Protein AF-A0A1H2WVA0-F1 (afdb_monomer_lite)

Structure (mmCIF, N/CA/C/O backbone):
data_AF-A0A1H2WVA0-F1
#
_entry.id   AF-A0A1H2WVA0-F1
#
loop_
_atom_site.group_PDB
_atom_site.id
_atom_site.type_symbol
_atom_site.label_atom_id
_atom_site.label_alt_id
_atom_site.label_comp_id
_atom_site.label_asym_id
_atom_site.label_entity_id
_atom_site.label_seq_id
_atom_site.pdbx_PDB_ins_code
_atom_site.Cartn_x
_atom_site.Cartn_y
_atom_site.Cartn_z
_atom_site.occupancy
_atom_site.B_iso_or_equiv
_atom_site.auth_seq_id
_atom_site.auth_comp_id
_atom_site.auth_asym_id
_atom_site.auth_atom_id
_atom_site.pdbx_PDB_model_num
ATOM 1 N N . MET A 1 1 ? 38.614 -49.275 -17.429 1.00 46.66 1 MET A N 1
ATOM 2 C CA . MET A 1 1 ? 38.677 -48.216 -16.397 1.00 46.66 1 MET A CA 1
ATOM 3 C C . MET A 1 1 ? 38.712 -46.895 -17.142 1.00 46.66 1 MET A C 1
ATOM 5 O O . MET A 1 1 ? 39.775 -46.432 -17.534 1.00 46.66 1 MET A O 1
ATOM 9 N N . ASP A 1 2 ? 37.522 -46.380 -17.448 1.00 42.66 2 ASP A N 1
ATOM 10 C CA . ASP A 1 2 ? 37.297 -45.302 -18.411 1.00 42.66 2 ASP A CA 1
ATOM 11 C C . ASP A 1 2 ? 37.510 -43.926 -17.782 1.00 42.66 2 ASP A C 1
ATOM 13 O O . ASP A 1 2 ? 36.584 -43.261 -17.323 1.00 42.66 2 ASP A O 1
ATOM 17 N N . SER A 1 3 ? 38.766 -43.483 -17.793 1.00 50.94 3 SER A N 1
ATOM 18 C CA . SER A 1 3 ? 39.155 -42.143 -17.340 1.00 50.94 3 SER A CA 1
ATOM 19 C C . SER A 1 3 ? 38.626 -41.014 -18.244 1.00 50.94 3 SER A C 1
ATOM 21 O O . SER A 1 3 ? 38.672 -39.850 -17.856 1.00 50.94 3 SER A O 1
ATOM 23 N N . ALA A 1 4 ? 38.100 -41.337 -19.431 1.00 48.56 4 ALA A N 1
ATOM 24 C CA . ALA A 1 4 ? 37.572 -40.367 -20.394 1.00 48.56 4 ALA A CA 1
ATOM 25 C C . ALA A 1 4 ? 36.130 -39.905 -20.097 1.00 48.56 4 ALA A C 1
ATOM 27 O O . ALA A 1 4 ? 35.731 -38.826 -20.531 1.00 48.56 4 ALA A O 1
ATOM 28 N N . VAL A 1 5 ? 35.348 -40.676 -19.329 1.00 50.00 5 VAL A N 1
ATOM 29 C CA . VAL A 1 5 ? 33.972 -40.282 -18.963 1.00 50.00 5 VAL A CA 1
ATOM 30 C C . VAL A 1 5 ? 33.982 -39.239 -17.838 1.00 50.00 5 VAL A C 1
ATOM 32 O O . VAL A 1 5 ? 33.117 -38.369 -17.794 1.00 50.00 5 VAL A O 1
ATOM 35 N N . SER A 1 6 ? 35.007 -39.252 -16.979 1.00 47.34 6 SER A N 1
ATOM 36 C CA . SER 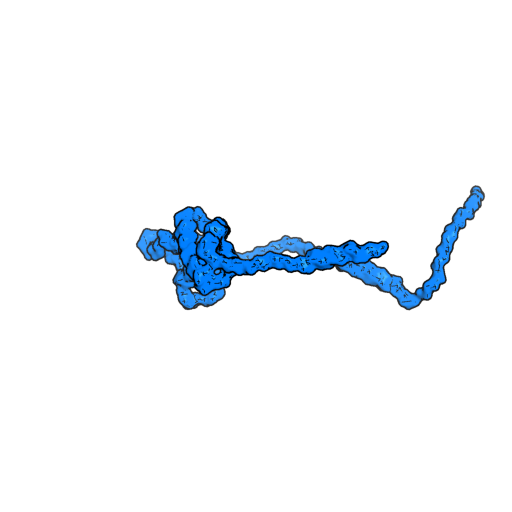A 1 6 ? 35.105 -38.337 -15.835 1.00 47.34 6 SER A CA 1
ATOM 37 C C . SER A 1 6 ? 35.509 -36.907 -16.219 1.00 47.34 6 SER A C 1
ATOM 39 O O . SER A 1 6 ? 35.107 -35.968 -15.539 1.00 47.34 6 SER A O 1
ATOM 41 N N . ALA A 1 7 ? 36.250 -36.719 -17.318 1.00 47.59 7 ALA A N 1
ATOM 42 C CA . ALA A 1 7 ? 36.637 -35.387 -17.795 1.00 47.59 7 ALA A CA 1
ATOM 43 C C . ALA A 1 7 ? 35.450 -34.626 -18.419 1.00 47.59 7 ALA A C 1
ATOM 45 O O . ALA A 1 7 ? 35.278 -33.437 -18.176 1.00 47.59 7 ALA A O 1
ATOM 46 N N . ARG A 1 8 ? 34.554 -35.330 -19.128 1.00 48.88 8 ARG A N 1
ATOM 47 C CA . ARG A 1 8 ? 33.358 -34.724 -19.741 1.00 48.88 8 ARG A CA 1
ATOM 48 C C . ARG A 1 8 ? 32.320 -34.223 -18.734 1.00 48.88 8 ARG A C 1
ATOM 50 O O . ARG A 1 8 ? 31.581 -33.297 -19.047 1.00 48.88 8 ARG A O 1
ATOM 57 N N . PHE A 1 9 ? 32.255 -34.815 -17.541 1.00 47.56 9 PHE A N 1
ATOM 58 C CA . PHE A 1 9 ? 31.377 -34.326 -16.472 1.00 47.56 9 PHE A CA 1
ATOM 59 C C . PHE A 1 9 ? 31.972 -33.134 -15.712 1.00 47.56 9 PHE A C 1
ATOM 61 O O . PHE A 1 9 ? 31.213 -32.298 -15.230 1.00 47.56 9 PHE A O 1
ATOM 68 N N . ALA A 1 10 ? 33.302 -33.017 -15.641 1.00 48.03 10 ALA A N 1
ATOM 69 C CA . ALA A 1 10 ? 33.958 -31.849 -15.055 1.00 48.03 10 ALA A CA 1
ATOM 70 C C . ALA A 1 10 ? 33.788 -30.598 -15.940 1.00 48.03 10 ALA A C 1
ATOM 72 O O . ALA A 1 10 ? 33.487 -29.526 -15.420 1.00 48.03 10 ALA A O 1
ATOM 73 N N . ASP A 1 11 ? 33.847 -30.752 -17.268 1.00 46.22 11 ASP A N 1
ATOM 74 C CA . ASP A 1 11 ? 33.607 -29.643 -18.208 1.00 46.22 11 ASP A CA 1
ATOM 75 C C . ASP A 1 11 ? 32.146 -29.154 -18.217 1.00 46.22 11 ASP A C 1
ATOM 77 O O . ASP A 1 11 ? 31.886 -27.984 -18.490 1.00 46.22 11 ASP A O 1
ATOM 81 N N . LEU A 1 12 ? 31.176 -30.001 -17.850 1.00 50.97 12 LEU A N 1
ATOM 82 C CA . LEU A 1 12 ? 29.769 -29.593 -17.707 1.00 50.97 12 LEU A CA 1
ATOM 83 C C . LEU A 1 12 ? 29.485 -28.815 -16.411 1.00 50.97 12 LEU A C 1
ATOM 85 O O . LEU A 1 12 ? 28.503 -28.080 -16.353 1.00 50.97 12 LEU A O 1
ATOM 89 N N . LEU A 1 13 ? 30.336 -28.941 -15.388 1.00 52.06 13 LEU A N 1
ATOM 90 C CA . LEU A 1 13 ? 30.232 -28.174 -14.136 1.00 52.06 13 LEU A CA 1
ATOM 91 C C . LEU A 1 13 ? 30.983 -26.833 -14.192 1.00 52.06 13 LEU A C 1
ATOM 93 O O . LEU A 1 13 ? 30.813 -25.996 -13.306 1.00 52.06 13 LEU A O 1
ATOM 97 N N . HIS A 1 14 ? 31.782 -26.619 -15.240 1.00 45.72 14 HIS A N 1
ATOM 98 C CA . HIS A 1 14 ? 32.468 -25.361 -15.539 1.00 45.72 14 HIS A CA 1
ATOM 99 C C . HIS A 1 14 ? 31.971 -24.694 -16.819 1.00 45.72 14 HIS A C 1
ATOM 101 O O . HIS A 1 14 ? 32.609 -23.759 -17.301 1.00 45.72 14 HIS A O 1
ATOM 107 N N . ALA A 1 15 ? 30.811 -25.109 -17.339 1.00 43.38 15 ALA A N 1
ATOM 108 C CA . ALA A 1 15 ? 30.066 -24.254 -18.244 1.00 43.38 15 ALA A CA 1
ATOM 109 C C . ALA A 1 15 ? 29.835 -22.926 -17.505 1.00 43.38 15 ALA A C 1
ATOM 111 O O . ALA A 1 15 ? 29.166 -22.932 -16.464 1.00 43.38 15 ALA A O 1
ATOM 112 N N . PRO A 1 16 ? 30.392 -21.796 -17.981 1.00 45.78 16 PRO A N 1
ATOM 113 C CA . PRO A 1 16 ? 29.986 -20.505 -17.475 1.00 45.78 16 PRO A CA 1
ATOM 114 C C . PRO A 1 16 ? 28.491 -20.461 -17.744 1.00 45.78 16 PRO A C 1
ATOM 116 O O . PRO A 1 16 ? 28.071 -20.470 -18.907 1.00 45.78 16 PRO A O 1
ATOM 119 N N . LEU A 1 17 ? 27.683 -20.483 -16.679 1.00 49.88 17 LEU A N 1
ATOM 120 C CA . LEU A 1 17 ? 26.324 -19.984 -16.768 1.00 49.88 17 LEU A CA 1
ATOM 121 C C . LEU A 1 17 ? 26.491 -18.655 -17.492 1.00 49.88 17 LEU A C 1
ATOM 123 O O . LEU A 1 17 ? 27.194 -17.778 -16.988 1.00 49.88 17 LEU A O 1
ATOM 127 N N . HIS A 1 18 ? 25.967 -18.556 -18.714 1.00 47.25 18 HIS A N 1
ATOM 128 C CA . HIS A 1 18 ? 25.782 -17.273 -19.364 1.00 47.25 18 HIS A CA 1
ATOM 129 C C . HIS A 1 18 ? 24.803 -16.524 -18.461 1.00 47.25 18 HIS A C 1
ATOM 131 O O . HIS A 1 18 ? 23.593 -16.546 -18.671 1.00 47.25 18 HIS A O 1
ATOM 137 N N . GLY A 1 19 ? 25.333 -15.943 -17.385 1.00 43.66 19 GLY A N 1
ATOM 138 C CA . GLY A 1 19 ? 24.744 -14.816 -16.716 1.00 43.66 19 GLY A CA 1
ATOM 139 C C . GLY A 1 19 ? 24.748 -13.746 -17.779 1.00 43.66 19 GLY A C 1
ATOM 140 O O . GLY A 1 19 ? 25.765 -13.096 -18.002 1.00 43.66 19 GLY A O 1
ATOM 141 N N . GLY A 1 20 ? 23.634 -13.648 -18.506 1.00 47.16 20 GLY A N 1
ATOM 142 C CA . GLY A 1 20 ? 23.312 -12.392 -19.150 1.00 47.16 20 GLY A CA 1
ATOM 143 C C . GLY A 1 20 ? 23.486 -11.327 -18.079 1.00 47.16 20 GLY A C 1
ATOM 144 O O . GLY A 1 20 ? 23.011 -11.515 -16.955 1.00 47.16 20 GLY A O 1
ATOM 145 N N . GLU A 1 21 ? 24.258 -10.293 -18.402 1.00 56.06 21 GLU A N 1
ATOM 146 C CA . GLU A 1 21 ? 24.365 -9.086 -17.587 1.00 56.06 21 GLU A CA 1
ATOM 147 C C . GLU A 1 21 ? 22.977 -8.766 -17.014 1.00 56.06 21 GLU A C 1
ATOM 149 O O . GLU A 1 21 ? 22.005 -8.828 -17.778 1.00 56.06 21 GLU A O 1
ATOM 154 N N . PRO A 1 22 ? 22.840 -8.509 -15.699 1.00 59.47 22 PRO A N 1
ATOM 155 C CA . PRO A 1 22 ? 21.553 -8.148 -15.129 1.00 59.47 22 PRO A CA 1
ATOM 156 C C . PRO A 1 22 ? 21.051 -6.913 -15.874 1.00 59.47 22 PRO A C 1
ATOM 158 O O . PRO A 1 22 ? 21.578 -5.813 -15.709 1.00 59.47 22 PRO A O 1
ATOM 161 N N . VAL A 1 23 ? 20.073 -7.117 -16.757 1.00 72.62 23 VAL A N 1
ATOM 162 C CA . VAL A 1 23 ? 19.468 -6.029 -17.515 1.00 72.62 23 VAL A CA 1
ATOM 163 C C . VAL A 1 23 ? 18.673 -5.229 -16.502 1.00 72.62 23 VAL A C 1
ATOM 165 O O . VAL A 1 23 ? 17.710 -5.734 -15.930 1.00 72.62 23 VAL A O 1
ATOM 168 N N . ALA A 1 24 ? 19.136 -4.011 -16.231 1.00 84.62 24 ALA A N 1
ATOM 169 C CA . ALA A 1 24 ? 18.434 -3.102 -15.348 1.00 84.62 24 ALA A CA 1
ATOM 170 C C . ALA A 1 24 ? 17.012 -2.873 -15.872 1.00 84.62 24 ALA A C 1
ATOM 172 O O . ALA A 1 24 ? 16.800 -2.751 -17.081 1.00 84.62 24 ALA A O 1
ATOM 173 N N . ALA A 1 25 ? 16.058 -2.809 -14.948 1.00 87.81 25 ALA A N 1
ATOM 174 C CA . ALA A 1 25 ? 14.687 -2.461 -15.255 1.00 87.81 25 ALA A CA 1
ATOM 175 C C . ALA A 1 25 ? 14.628 -1.084 -15.928 1.00 87.81 25 ALA A C 1
ATOM 177 O O . ALA A 1 25 ? 15.379 -0.166 -15.596 1.00 87.81 25 ALA A O 1
ATOM 178 N N . SER A 1 26 ? 13.706 -0.955 -16.868 1.00 91.38 26 SER A N 1
ATOM 179 C CA . SER A 1 26 ? 13.449 0.236 -17.662 1.00 91.38 26 SER A CA 1
ATOM 180 C C . SER A 1 26 ? 11.980 0.657 -17.533 1.00 91.38 26 SER A C 1
ATOM 182 O O . SER A 1 26 ? 11.136 -0.147 -17.121 1.00 91.38 26 SER A O 1
ATOM 184 N N . PRO A 1 27 ? 11.615 1.889 -17.936 1.00 89.38 27 PRO A N 1
ATOM 185 C CA . PRO A 1 27 ? 10.216 2.326 -17.932 1.00 89.38 27 PRO A CA 1
ATOM 186 C C . PRO A 1 27 ? 9.284 1.409 -18.743 1.00 89.38 27 PRO A C 1
ATOM 188 O O . PRO A 1 27 ? 8.119 1.228 -18.389 1.00 89.38 27 PRO A O 1
ATOM 191 N N . ALA A 1 28 ? 9.799 0.783 -19.808 1.00 90.50 28 ALA A N 1
ATOM 192 C CA . ALA A 1 28 ? 9.036 -0.132 -20.658 1.00 90.50 28 ALA A CA 1
ATOM 193 C C . ALA A 1 28 ? 8.625 -1.429 -19.935 1.00 90.50 28 ALA A C 1
ATOM 195 O O . ALA A 1 28 ? 7.638 -2.059 -20.320 1.00 90.50 28 ALA A O 1
ATOM 196 N N . ASP A 1 29 ? 9.322 -1.797 -18.857 1.00 93.75 29 ASP A N 1
ATOM 197 C CA . ASP A 1 29 ? 9.057 -3.021 -18.094 1.00 93.75 29 ASP A CA 1
ATOM 198 C C . ASP A 1 29 ? 7.845 -2.890 -17.155 1.00 93.75 29 ASP A C 1
ATOM 200 O O . ASP A 1 29 ? 7.430 -3.866 -16.518 1.00 93.75 29 ASP A O 1
ATOM 204 N N . TRP A 1 30 ? 7.210 -1.711 -17.101 1.00 96.50 30 TRP A N 1
ATOM 205 C CA . TRP A 1 30 ? 5.973 -1.508 -16.347 1.00 96.50 30 TRP A CA 1
ATOM 206 C C . TRP A 1 30 ? 4.871 -2.494 -16.751 1.00 96.50 30 TRP A C 1
ATOM 208 O O . TRP A 1 30 ? 4.185 -3.027 -15.880 1.00 96.50 30 TRP A O 1
ATOM 218 N N . GLU A 1 31 ? 4.720 -2.803 -18.042 1.00 95.44 31 GLU A N 1
ATOM 219 C CA . GLU A 1 31 ? 3.694 -3.746 -18.519 1.00 95.44 31 GLU A CA 1
ATOM 220 C C . GLU A 1 31 ? 3.874 -5.157 -17.927 1.00 95.44 31 GLU A C 1
ATOM 222 O O . GLU A 1 31 ? 2.897 -5.869 -17.677 1.00 95.44 31 GLU A O 1
ATOM 227 N N . GLN A 1 32 ? 5.115 -5.551 -17.618 1.00 93.62 32 GLN A N 1
ATOM 228 C CA . GLN A 1 32 ? 5.411 -6.805 -16.921 1.00 93.62 32 GLN A CA 1
ATOM 229 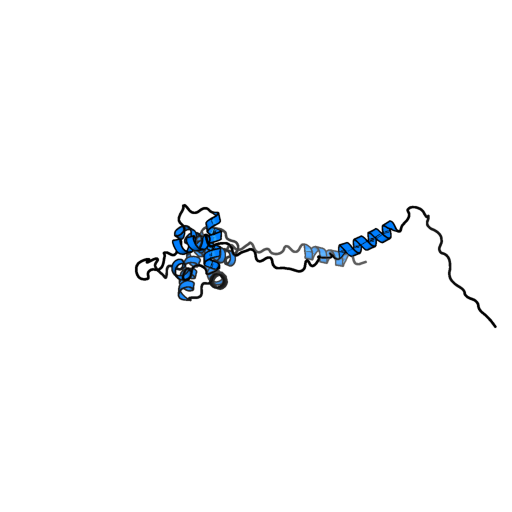C C . GLN A 1 32 ? 5.105 -6.714 -15.417 1.00 93.62 32 GLN A C 1
ATOM 231 O O . GLN A 1 32 ? 4.599 -7.676 -14.824 1.00 93.62 32 GLN A O 1
ATOM 236 N N . ALA A 1 33 ? 5.400 -5.575 -14.786 1.00 96.00 33 ALA A N 1
ATOM 237 C CA . ALA A 1 33 ? 5.184 -5.362 -13.356 1.00 96.00 33 ALA A CA 1
ATOM 238 C C . ALA A 1 33 ? 3.701 -5.165 -12.996 1.00 96.00 33 ALA A C 1
ATOM 240 O O . ALA A 1 33 ? 3.225 -5.690 -11.980 1.00 96.00 33 ALA A O 1
ATOM 241 N N . ALA A 1 34 ? 2.945 -4.465 -13.844 1.00 98.00 34 ALA A N 1
ATOM 242 C CA . ALA A 1 34 ? 1.598 -3.984 -13.556 1.00 98.00 34 ALA A CA 1
ATOM 243 C C . ALA A 1 34 ? 0.619 -5.080 -13.084 1.00 98.00 34 ALA A C 1
ATOM 245 O O . ALA A 1 34 ? -0.061 -4.867 -12.074 1.00 98.00 34 ALA A O 1
ATOM 246 N N . PRO A 1 35 ? 0.558 -6.290 -13.686 1.00 98.25 35 PRO A N 1
ATOM 247 C CA . PRO A 1 35 ? -0.323 -7.353 -13.199 1.00 98.25 35 PRO A CA 1
ATOM 248 C C . PRO A 1 35 ? 0.012 -7.817 -11.774 1.00 98.25 35 PRO A C 1
ATOM 250 O O . PRO A 1 35 ? -0.885 -8.170 -10.997 1.00 98.25 35 PRO A O 1
ATOM 253 N N . ARG A 1 36 ? 1.302 -7.827 -11.407 1.00 98.19 36 ARG A N 1
ATOM 254 C CA . ARG A 1 36 ? 1.759 -8.215 -10.065 1.00 98.19 36 ARG A CA 1
ATOM 255 C C . ARG A 1 36 ? 1.484 -7.120 -9.044 1.00 98.19 36 ARG A C 1
ATOM 257 O O . ARG A 1 36 ? 0.988 -7.453 -7.967 1.00 98.19 36 ARG A O 1
ATOM 264 N N . VAL A 1 37 ? 1.698 -5.858 -9.408 1.00 98.44 37 VAL A N 1
ATOM 265 C CA . VAL A 1 37 ? 1.338 -4.697 -8.578 1.00 98.44 37 VAL A CA 1
ATOM 266 C C . VAL A 1 37 ? -0.170 -4.661 -8.329 1.00 98.44 37 VAL A C 1
ATOM 268 O O . VAL A 1 37 ? -0.600 -4.589 -7.180 1.00 98.44 37 VAL A O 1
ATOM 271 N N . ALA A 1 38 ? -0.997 -4.844 -9.361 1.00 98.50 38 ALA A N 1
ATOM 272 C CA . ALA A 1 38 ? -2.450 -4.886 -9.204 1.00 98.50 38 ALA A CA 1
ATOM 273 C C . ALA A 1 38 ? -2.904 -6.019 -8.266 1.00 98.50 38 ALA A C 1
ATOM 275 O O . ALA A 1 38 ? -3.791 -5.836 -7.430 1.00 98.50 38 ALA A O 1
ATOM 276 N N . ARG A 1 39 ? -2.286 -7.204 -8.366 1.00 98.56 39 ARG A N 1
ATOM 277 C CA . ARG A 1 39 ? -2.566 -8.317 -7.445 1.00 98.56 39 ARG A CA 1
ATOM 278 C C . ARG A 1 39 ? -2.138 -7.994 -6.014 1.00 98.56 39 ARG A C 1
ATOM 280 O O . ARG A 1 39 ? -2.853 -8.361 -5.085 1.00 98.56 39 ARG A O 1
ATOM 287 N N . TYR A 1 40 ? -1.006 -7.319 -5.844 1.00 98.38 40 TYR A N 1
ATOM 288 C CA . TYR A 1 40 ? -0.535 -6.861 -4.542 1.00 98.38 40 TYR A CA 1
ATOM 289 C C . TYR A 1 40 ? -1.510 -5.852 -3.915 1.00 98.38 40 TYR A C 1
ATOM 291 O O . TYR A 1 40 ? -1.968 -6.077 -2.799 1.00 98.38 40 TYR A O 1
ATOM 299 N N . LEU A 1 41 ? -1.946 -4.827 -4.654 1.00 98.38 41 LEU A N 1
ATOM 300 C CA . LEU A 1 41 ? -2.941 -3.854 -4.178 1.00 98.38 41 LEU A CA 1
ATOM 301 C C . LEU A 1 41 ? -4.266 -4.516 -3.775 1.00 98.38 41 LEU A C 1
ATOM 303 O O . LEU A 1 41 ? -4.831 -4.207 -2.726 1.00 98.38 41 LEU A O 1
ATOM 307 N N . ARG A 1 42 ? -4.741 -5.493 -4.556 1.00 98.06 42 ARG A N 1
ATOM 308 C CA . ARG A 1 42 ? -5.929 -6.280 -4.183 1.00 98.06 42 ARG A CA 1
ATOM 309 C C . ARG A 1 42 ? -5.721 -7.067 -2.891 1.00 98.06 42 ARG A C 1
ATOM 311 O O . ARG A 1 42 ? -6.643 -7.143 -2.083 1.00 98.06 42 ARG A O 1
ATOM 318 N N . ALA A 1 43 ? -4.526 -7.621 -2.675 1.00 96.81 43 ALA A N 1
ATOM 319 C CA . ALA A 1 43 ? -4.179 -8.312 -1.434 1.00 96.81 43 ALA A CA 1
ATOM 320 C C . ALA A 1 43 ? -4.123 -7.362 -0.224 1.00 96.81 43 ALA A C 1
ATOM 322 O O . ALA A 1 43 ? -4.445 -7.784 0.883 1.00 96.81 43 ALA A O 1
ATOM 323 N N . LEU A 1 44 ? -3.799 -6.081 -0.434 1.00 95.69 44 LEU A N 1
ATOM 324 C CA . LEU A 1 44 ? -3.904 -5.038 0.595 1.00 95.69 44 LEU A CA 1
ATOM 325 C C . LEU A 1 44 ? -5.354 -4.621 0.895 1.00 95.69 44 LEU A C 1
ATOM 327 O O . LEU A 1 44 ? -5.593 -3.929 1.878 1.00 95.69 44 LEU A O 1
ATOM 331 N N . GLY A 1 45 ? -6.327 -5.040 0.080 1.00 95.31 45 GLY A N 1
ATOM 332 C CA . GLY A 1 45 ? -7.744 -4.724 0.269 1.00 95.31 45 GLY A CA 1
ATOM 333 C C . GLY A 1 45 ? -8.311 -3.683 -0.700 1.00 95.31 45 GLY A C 1
ATOM 334 O O . GLY A 1 45 ? -9.466 -3.287 -0.535 1.00 95.31 45 GLY A O 1
ATOM 335 N N . VAL A 1 46 ? -7.565 -3.273 -1.732 1.00 97.06 46 VAL A N 1
ATOM 336 C CA . VAL A 1 46 ? -8.077 -2.392 -2.796 1.00 97.06 46 VAL A CA 1
ATOM 337 C C . VAL A 1 46 ? -9.044 -3.178 -3.687 1.00 97.06 46 VAL A C 1
ATOM 339 O O . VAL A 1 46 ? -8.630 -4.000 -4.506 1.00 97.06 46 VAL A O 1
ATOM 342 N N . ARG A 1 47 ? -10.350 -2.969 -3.486 1.00 95.38 47 ARG A N 1
ATOM 343 C CA . ARG A 1 47 ? -11.423 -3.715 -4.175 1.00 95.38 47 ARG A CA 1
ATOM 344 C C . ARG A 1 47 ? -12.152 -2.907 -5.243 1.00 95.38 47 ARG A C 1
ATOM 346 O O . ARG A 1 47 ? -12.615 -3.492 -6.216 1.00 95.38 47 ARG A O 1
ATOM 353 N N . ASP A 1 48 ? -12.286 -1.600 -5.047 1.00 96.06 48 ASP A N 1
ATOM 354 C CA . ASP A 1 48 ? -12.940 -0.717 -6.011 1.00 96.06 48 ASP A CA 1
ATOM 355 C C . ASP A 1 48 ? -12.013 -0.520 -7.226 1.00 96.06 48 ASP A C 1
ATOM 357 O O . ASP A 1 48 ? -10.853 -0.135 -7.037 1.00 96.06 48 ASP A O 1
ATOM 361 N N . PRO A 1 49 ? -12.475 -0.783 -8.463 1.00 97.31 49 PRO A N 1
ATOM 362 C CA . PRO A 1 49 ? -11.655 -0.592 -9.657 1.00 97.31 49 PRO A CA 1
ATOM 363 C C . PRO A 1 49 ? -11.172 0.854 -9.814 1.00 97.31 49 PRO A C 1
ATOM 365 O O . PRO A 1 49 ? -10.057 1.066 -10.272 1.00 97.31 49 PRO A O 1
ATOM 368 N N . ARG A 1 50 ? -11.948 1.849 -9.363 1.00 96.88 50 ARG A N 1
ATOM 369 C CA . ARG A 1 50 ? -11.545 3.261 -9.461 1.00 96.88 50 ARG A CA 1
ATOM 370 C C . ARG A 1 50 ? -10.369 3.584 -8.544 1.00 96.88 50 ARG A C 1
ATOM 372 O O . ARG A 1 50 ? -9.472 4.317 -8.940 1.00 96.88 50 ARG A O 1
ATOM 379 N N . ASP A 1 51 ? -10.368 3.028 -7.332 1.00 97.00 51 ASP A N 1
ATOM 380 C CA . ASP A 1 51 ? -9.241 3.179 -6.405 1.00 97.00 51 ASP A CA 1
ATOM 381 C C . ASP A 1 51 ? -7.998 2.467 -6.940 1.00 97.00 51 ASP A C 1
ATOM 383 O O . ASP A 1 51 ? -6.889 2.990 -6.835 1.00 97.00 51 ASP A O 1
ATOM 387 N N . LEU A 1 52 ? -8.190 1.294 -7.551 1.00 98.19 52 LEU A N 1
ATOM 388 C CA . LEU A 1 52 ? -7.110 0.548 -8.182 1.00 98.19 52 LEU A CA 1
ATOM 389 C C . LEU A 1 52 ? -6.462 1.351 -9.314 1.00 98.19 52 LEU A C 1
ATOM 391 O O . LEU A 1 52 ? -5.241 1.458 -9.331 1.00 98.19 52 LEU A O 1
ATOM 395 N N . ASP A 1 53 ? -7.247 1.939 -10.215 1.00 98.25 53 ASP A N 1
ATOM 396 C CA . ASP A 1 53 ? -6.725 2.697 -11.359 1.00 98.25 53 ASP A CA 1
ATOM 397 C C . ASP A 1 53 ? -5.938 3.944 -10.920 1.00 98.25 53 ASP A C 1
ATOM 399 O O . ASP A 1 53 ? -4.851 4.216 -11.444 1.00 98.25 53 ASP A O 1
ATOM 403 N N . LEU A 1 54 ? -6.441 4.671 -9.914 1.00 98.06 54 LEU A N 1
ATOM 404 C CA . LEU A 1 54 ? -5.757 5.835 -9.338 1.00 98.06 54 LEU A CA 1
ATOM 405 C C . LEU A 1 54 ? -4.412 5.445 -8.715 1.00 98.06 54 LEU A C 1
ATOM 407 O O . LEU A 1 54 ? -3.385 6.058 -9.015 1.00 98.06 54 LEU A O 1
ATOM 411 N N . LEU A 1 55 ? -4.397 4.390 -7.896 1.00 98.44 55 LEU A N 1
ATOM 412 C CA . LEU A 1 55 ? -3.176 3.908 -7.251 1.00 98.44 55 LEU A CA 1
ATOM 413 C C . LEU A 1 55 ? -2.181 3.340 -8.268 1.00 98.44 55 LEU A C 1
ATOM 415 O O . LEU A 1 55 ? -0.996 3.648 -8.190 1.00 98.44 55 LEU A O 1
ATOM 419 N N . MET A 1 56 ? -2.646 2.565 -9.251 1.00 98.56 56 MET A N 1
ATOM 420 C CA . MET A 1 56 ? -1.801 2.043 -10.330 1.00 98.56 56 MET A CA 1
ATOM 421 C C . MET A 1 56 ? -1.139 3.173 -11.122 1.00 98.56 56 MET A C 1
ATOM 423 O O . MET A 1 56 ? 0.042 3.071 -11.446 1.00 98.56 56 MET A O 1
ATOM 427 N N . THR A 1 57 ? -1.865 4.262 -11.383 1.00 98.38 57 THR A N 1
ATOM 428 C CA . THR A 1 57 ? -1.316 5.450 -12.053 1.00 98.38 57 THR A CA 1
ATOM 429 C C . THR A 1 57 ? -0.241 6.123 -11.197 1.00 98.38 57 THR A C 1
ATOM 431 O O . THR A 1 57 ? 0.853 6.392 -11.690 1.00 98.38 57 THR A O 1
ATOM 434 N N . ALA A 1 58 ? -0.510 6.344 -9.907 1.00 98.12 58 ALA A N 1
ATOM 435 C CA . ALA A 1 58 ? 0.460 6.949 -8.992 1.00 98.12 58 ALA A CA 1
ATOM 436 C C . ALA A 1 58 ? 1.733 6.095 -8.839 1.00 98.12 58 ALA A C 1
ATOM 438 O O . ALA A 1 58 ? 2.845 6.623 -8.847 1.00 98.12 58 ALA A O 1
ATOM 439 N N . ILE A 1 59 ? 1.581 4.772 -8.743 1.00 98.38 59 ILE A N 1
ATOM 440 C CA . ILE A 1 59 ? 2.704 3.833 -8.633 1.00 98.38 59 ILE A CA 1
ATOM 441 C C . ILE A 1 59 ? 3.506 3.794 -9.929 1.00 98.38 59 ILE A C 1
ATOM 443 O O . ILE A 1 59 ? 4.730 3.795 -9.864 1.00 98.38 59 ILE A O 1
ATOM 447 N N . ARG A 1 60 ? 2.847 3.812 -11.093 1.00 98.25 60 ARG A N 1
ATOM 448 C CA . ARG A 1 60 ? 3.524 3.863 -12.392 1.00 98.25 60 ARG A CA 1
ATOM 449 C C . ARG A 1 60 ? 4.448 5.074 -12.497 1.00 98.25 60 ARG A C 1
ATOM 451 O O . ARG A 1 60 ? 5.612 4.906 -12.830 1.00 98.25 60 ARG A O 1
ATOM 458 N N . VAL A 1 61 ? 3.952 6.266 -12.159 1.00 97.94 61 VAL A N 1
ATOM 459 C CA . VAL A 1 61 ? 4.751 7.505 -12.211 1.00 97.94 61 VAL A CA 1
ATOM 460 C C . VAL A 1 61 ? 5.994 7.401 -11.322 1.00 97.94 61 VAL A C 1
ATOM 462 O O . VAL A 1 61 ? 7.087 7.792 -11.725 1.00 97.94 61 VAL A O 1
ATOM 465 N N . ARG A 1 62 ? 5.850 6.836 -10.118 1.00 97.44 62 ARG A N 1
ATOM 466 C CA . ARG A 1 62 ? 6.976 6.628 -9.196 1.00 97.44 62 ARG A CA 1
ATOM 467 C C . ARG A 1 62 ? 7.951 5.567 -9.689 1.00 97.44 62 ARG A C 1
ATOM 469 O O . ARG A 1 62 ? 9.155 5.762 -9.585 1.00 97.44 62 ARG A O 1
ATOM 476 N N . PHE A 1 63 ? 7.432 4.469 -10.230 1.00 97.19 63 PHE A N 1
ATOM 477 C CA . PHE A 1 63 ? 8.225 3.403 -10.825 1.00 97.19 63 PHE A CA 1
ATOM 478 C C . PHE A 1 63 ? 9.084 3.943 -11.969 1.00 97.19 63 PHE A C 1
ATOM 480 O O . PHE A 1 63 ? 10.295 3.751 -11.939 1.00 97.19 63 PHE A O 1
ATOM 487 N N . GLU A 1 64 ? 8.475 4.654 -12.925 1.00 96.25 64 GLU A N 1
ATOM 488 C CA . GLU A 1 64 ? 9.165 5.249 -14.077 1.00 96.25 64 GLU A CA 1
ATOM 489 C C . GLU A 1 64 ? 10.284 6.188 -13.602 1.00 96.25 64 GLU A C 1
ATOM 491 O O . GLU A 1 64 ? 11.431 6.042 -14.018 1.00 96.25 64 GLU A O 1
ATOM 496 N N . HIS A 1 65 ? 9.998 7.053 -12.625 1.00 95.62 65 HIS A N 1
ATOM 497 C CA . HIS A 1 65 ? 11.017 7.916 -12.029 1.00 95.62 65 HIS A CA 1
ATOM 498 C C . HIS A 1 65 ? 12.151 7.134 -11.336 1.00 95.62 65 HIS A C 1
ATOM 500 O O . HIS A 1 65 ? 13.326 7.494 -11.442 1.00 95.62 65 HIS A O 1
ATOM 506 N N . GLN A 1 66 ? 11.822 6.056 -10.622 1.00 93.94 66 GLN A N 1
ATOM 507 C CA . GLN A 1 66 ? 12.793 5.250 -9.883 1.00 93.94 66 GLN A CA 1
ATOM 508 C C . GLN A 1 66 ? 13.748 4.501 -10.822 1.00 93.94 66 GLN A C 1
ATOM 510 O O . GLN A 1 66 ? 14.953 4.488 -10.569 1.00 93.94 66 GLN A O 1
ATOM 515 N N . VAL A 1 67 ? 13.242 3.908 -11.907 1.00 93.44 67 VAL A N 1
ATOM 516 C CA . VAL A 1 67 ? 14.075 3.181 -12.885 1.00 93.44 67 VAL A CA 1
ATOM 517 C C . VAL A 1 67 ? 14.869 4.115 -13.806 1.00 93.44 67 VAL A C 1
ATOM 519 O O . VAL A 1 67 ? 15.911 3.724 -14.320 1.00 93.44 67 VAL A O 1
ATOM 522 N N . GLU A 1 68 ? 14.426 5.363 -13.992 1.00 91.56 68 GLU A N 1
ATOM 523 C CA . GLU A 1 68 ? 15.201 6.392 -14.701 1.00 91.56 68 GLU A CA 1
ATOM 524 C C . GLU A 1 68 ? 16.375 6.925 -13.871 1.00 91.56 68 GLU A C 1
ATOM 526 O O . GLU A 1 68 ? 17.433 7.250 -14.412 1.00 91.56 68 GLU A O 1
ATOM 531 N N . THR A 1 69 ? 16.194 7.044 -12.555 1.00 91.31 69 THR A N 1
ATOM 532 C CA . THR A 1 69 ? 17.186 7.661 -11.659 1.00 91.31 69 THR A CA 1
ATOM 533 C C . THR A 1 69 ? 18.131 6.658 -11.005 1.00 91.31 69 THR A C 1
ATOM 535 O O . THR A 1 69 ? 19.210 7.046 -10.553 1.00 91.31 69 THR A O 1
ATOM 538 N N . SER A 1 70 ? 17.749 5.381 -10.939 1.00 88.88 70 SER A N 1
ATOM 539 C CA . SER A 1 70 ? 18.484 4.339 -10.221 1.00 88.88 70 SER A CA 1
ATOM 540 C C . SER A 1 70 ? 18.616 3.068 -11.054 1.00 88.88 70 SER A C 1
ATOM 542 O O . SER A 1 70 ? 17.703 2.680 -11.774 1.00 88.88 70 SER A O 1
ATOM 544 N N . LEU A 1 71 ? 19.739 2.363 -10.900 1.00 86.88 71 LEU A N 1
ATOM 545 C CA . LEU A 1 71 ? 19.895 1.021 -11.455 1.00 86.88 71 LEU A CA 1
ATOM 546 C C . LEU A 1 71 ? 19.109 0.032 -10.585 1.00 86.88 71 LEU A C 1
ATOM 548 O O . LEU A 1 71 ? 19.520 -0.246 -9.456 1.00 86.88 71 LEU A O 1
ATOM 552 N N . VAL A 1 72 ? 17.993 -0.491 -11.096 1.00 86.81 72 VAL A N 1
ATOM 553 C CA . VAL A 1 72 ? 17.140 -1.431 -10.352 1.00 86.81 72 VAL A CA 1
ATOM 554 C C . VAL A 1 72 ? 17.100 -2.793 -11.051 1.00 86.81 72 VAL A C 1
ATOM 556 O O . VAL A 1 72 ? 16.930 -2.831 -12.267 1.00 86.81 72 VAL A O 1
ATOM 559 N N . PRO A 1 73 ? 17.285 -3.917 -10.332 1.00 82.56 73 PRO A N 1
ATOM 560 C CA . PRO A 1 73 ? 17.463 -5.224 -10.967 1.00 82.56 73 PRO A CA 1
ATOM 561 C C . PRO A 1 73 ? 16.157 -5.917 -11.387 1.00 82.56 73 PRO A C 1
ATOM 563 O O . PRO A 1 73 ? 16.190 -6.727 -12.308 1.00 82.56 73 PRO A O 1
ATOM 566 N N . ASP A 1 74 ? 15.023 -5.638 -10.731 1.00 92.56 74 ASP A N 1
ATOM 567 C CA . ASP A 1 74 ? 13.736 -6.289 -11.022 1.00 92.56 74 ASP A CA 1
ATOM 568 C C . ASP A 1 74 ? 12.582 -5.276 -11.042 1.00 92.56 74 ASP A C 1
ATOM 570 O O . ASP A 1 74 ? 12.256 -4.638 -10.037 1.00 92.56 74 ASP A O 1
ATOM 574 N N . ALA A 1 75 ? 11.917 -5.165 -12.193 1.00 93.19 75 ALA A N 1
ATOM 575 C CA . ALA A 1 75 ? 10.768 -4.288 -12.383 1.00 93.19 75 ALA A CA 1
ATOM 576 C C . ALA A 1 75 ? 9.578 -4.655 -11.475 1.00 93.19 75 ALA A C 1
ATOM 578 O O . ALA A 1 75 ? 8.870 -3.772 -10.983 1.00 93.19 75 ALA A O 1
ATOM 579 N N . VAL A 1 76 ? 9.349 -5.950 -11.226 1.00 95.62 76 VAL A N 1
ATOM 580 C CA . VAL A 1 76 ? 8.237 -6.419 -10.386 1.00 95.62 76 VAL A CA 1
ATOM 581 C C . VAL A 1 76 ? 8.472 -6.038 -8.930 1.00 95.62 76 VAL A C 1
ATOM 583 O O . VAL A 1 76 ? 7.560 -5.509 -8.290 1.00 95.62 76 VAL A O 1
ATOM 586 N N . GLU A 1 77 ? 9.672 -6.307 -8.416 1.00 95.44 77 GLU A N 1
ATOM 587 C CA . GLU A 1 77 ? 10.075 -5.918 -7.063 1.00 95.44 77 GLU A CA 1
ATOM 588 C C . GLU A 1 77 ? 9.952 -4.403 -6.887 1.00 95.44 77 GLU A C 1
ATOM 590 O O . GLU A 1 77 ? 9.231 -3.957 -5.996 1.00 95.44 77 GLU A O 1
ATOM 595 N N . THR A 1 78 ? 10.508 -3.625 -7.820 1.00 96.50 78 THR A N 1
ATOM 596 C CA . THR A 1 78 ? 10.421 -2.154 -7.812 1.00 96.50 78 THR A CA 1
ATOM 597 C C . THR A 1 78 ? 8.975 -1.662 -7.750 1.00 96.50 78 THR A C 1
ATOM 599 O O . THR A 1 78 ? 8.638 -0.807 -6.934 1.00 96.50 78 THR A O 1
ATOM 602 N N . GLY A 1 79 ? 8.082 -2.212 -8.580 1.00 97.25 79 GLY A N 1
ATOM 603 C CA . GLY A 1 79 ? 6.674 -1.810 -8.585 1.00 97.25 79 GLY A CA 1
ATOM 604 C C . GLY A 1 79 ? 5.953 -2.124 -7.267 1.00 97.25 79 GLY A C 1
ATOM 605 O O . GLY A 1 79 ? 5.113 -1.344 -6.814 1.00 97.25 79 GLY A O 1
ATOM 606 N N . ILE A 1 80 ? 6.279 -3.253 -6.627 1.00 97.81 80 ILE A N 1
ATOM 607 C CA . ILE A 1 80 ? 5.729 -3.621 -5.312 1.00 97.81 80 ILE A CA 1
ATOM 608 C C . ILE A 1 80 ? 6.304 -2.721 -4.212 1.00 97.81 80 ILE A C 1
ATOM 610 O O . ILE A 1 80 ? 5.562 -2.292 -3.322 1.00 97.81 80 ILE A O 1
ATOM 614 N N . GLU A 1 81 ? 7.598 -2.412 -4.270 1.00 97.38 81 GLU A N 1
ATOM 615 C CA . GLU A 1 81 ? 8.245 -1.489 -3.342 1.00 97.38 81 GLU A CA 1
ATOM 616 C C . GLU A 1 81 ? 7.632 -0.093 -3.421 1.00 97.38 81 GLU A C 1
ATOM 618 O O . GLU A 1 81 ? 7.254 0.449 -2.383 1.00 97.38 81 GLU A O 1
ATOM 623 N N . GLU A 1 82 ? 7.449 0.465 -4.620 1.00 98.06 82 GLU A N 1
ATOM 624 C CA . GLU A 1 82 ? 6.814 1.777 -4.788 1.00 98.06 82 GLU A CA 1
ATOM 625 C C . GLU A 1 82 ? 5.361 1.782 -4.298 1.00 98.06 82 GLU A C 1
ATOM 627 O O . GLU A 1 82 ? 4.928 2.745 -3.665 1.00 98.06 82 GLU A O 1
ATOM 632 N N . ALA A 1 83 ? 4.622 0.683 -4.480 1.00 97.94 83 ALA A N 1
ATOM 633 C CA . ALA A 1 83 ? 3.294 0.528 -3.886 1.00 97.94 83 ALA A CA 1
ATOM 634 C C . ALA A 1 83 ? 3.333 0.534 -2.347 1.00 97.94 83 ALA A C 1
ATOM 636 O O . ALA A 1 83 ? 2.473 1.142 -1.705 1.00 97.94 83 ALA A O 1
ATOM 637 N N . SER A 1 84 ? 4.322 -0.131 -1.739 1.00 96.38 84 SER A N 1
ATOM 638 C CA . SER A 1 84 ? 4.500 -0.121 -0.282 1.00 96.38 84 SER A CA 1
ATOM 639 C C . SER A 1 84 ? 4.921 1.256 0.232 1.00 96.38 84 SER A C 1
ATOM 641 O O . SER A 1 84 ? 4.348 1.726 1.213 1.00 96.38 84 SER A O 1
ATOM 643 N N . LYS A 1 85 ? 5.873 1.922 -0.433 1.00 96.06 85 LYS A N 1
ATOM 644 C CA . LYS A 1 85 ? 6.327 3.271 -0.067 1.00 96.06 85 LYS A CA 1
ATOM 645 C C . LYS A 1 85 ? 5.186 4.280 -0.164 1.00 96.06 85 LYS A C 1
ATOM 647 O O . LYS A 1 85 ? 5.009 5.068 0.757 1.00 96.06 85 LYS A O 1
ATOM 652 N N . LEU A 1 86 ? 4.355 4.198 -1.206 1.00 97.38 86 LEU A N 1
ATOM 653 C CA . LEU A 1 86 ? 3.174 5.053 -1.355 1.00 97.38 86 LEU A CA 1
ATOM 654 C C . LEU A 1 86 ? 2.186 4.901 -0.190 1.00 97.38 86 LEU A C 1
ATOM 656 O O . LEU A 1 86 ? 1.609 5.891 0.259 1.00 97.38 86 LEU A O 1
ATOM 660 N N . LEU A 1 87 ? 1.989 3.680 0.314 1.00 96.31 87 LEU A N 1
ATOM 661 C CA . LEU A 1 87 ? 1.167 3.446 1.502 1.00 96.31 87 LEU A CA 1
ATOM 662 C C . LEU A 1 87 ? 1.804 4.056 2.756 1.00 96.31 87 LEU A C 1
ATOM 664 O O . LEU A 1 87 ? 1.124 4.726 3.532 1.00 96.31 87 LEU A O 1
ATOM 668 N N . ASP A 1 88 ? 3.096 3.812 2.962 1.00 94.12 88 ASP A N 1
ATOM 669 C CA . ASP A 1 88 ? 3.808 4.254 4.162 1.00 94.12 88 ASP A CA 1
ATOM 670 C C . ASP A 1 88 ? 3.946 5.788 4.216 1.00 94.12 88 ASP A C 1
ATOM 672 O O . ASP A 1 88 ? 3.836 6.381 5.291 1.00 94.12 88 ASP A O 1
ATOM 676 N N . GLU A 1 89 ? 4.130 6.440 3.068 1.00 94.38 89 GLU A N 1
ATOM 677 C CA . GLU A 1 89 ? 4.134 7.899 2.932 1.00 94.38 89 GLU A CA 1
ATOM 678 C C . GLU A 1 89 ? 2.760 8.496 3.218 1.00 94.38 89 GLU A C 1
ATOM 680 O O . GLU A 1 89 ? 2.666 9.427 4.015 1.00 94.38 89 GLU A O 1
ATOM 685 N N . TRP A 1 90 ? 1.691 7.925 2.651 1.00 94.75 90 TRP A N 1
ATOM 686 C CA . TRP A 1 90 ? 0.329 8.356 2.970 1.00 94.75 90 TRP A CA 1
ATOM 687 C C . TRP A 1 90 ? 0.048 8.232 4.473 1.00 94.75 90 TRP A C 1
ATOM 689 O O . TRP A 1 90 ? -0.393 9.196 5.096 1.00 94.75 90 TRP A O 1
ATOM 699 N N . LEU A 1 91 ? 0.388 7.096 5.094 1.00 93.62 91 LEU A N 1
ATOM 700 C CA . LEU A 1 91 ? 0.248 6.915 6.542 1.00 93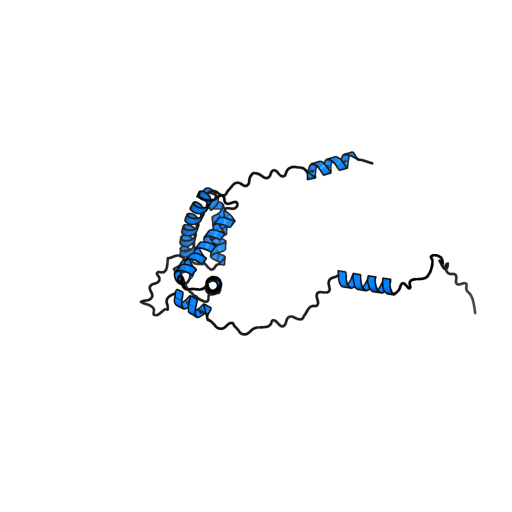.62 91 LEU A CA 1
ATOM 701 C C . LEU A 1 91 ? 1.064 7.944 7.335 1.00 93.62 91 LEU A C 1
ATOM 703 O O . LEU A 1 91 ? 0.592 8.438 8.358 1.00 93.62 91 LEU A O 1
ATOM 707 N N . ALA A 1 92 ? 2.275 8.279 6.888 1.00 91.75 92 ALA A N 1
ATOM 708 C CA . ALA A 1 92 ? 3.087 9.306 7.531 1.00 91.75 92 ALA A CA 1
ATOM 709 C C . ALA A 1 92 ? 2.432 10.695 7.437 1.00 91.75 92 ALA A C 1
ATOM 711 O O . ALA A 1 92 ? 2.431 11.427 8.429 1.00 91.75 92 ALA A O 1
ATOM 712 N N . THR A 1 93 ? 1.832 11.035 6.294 1.00 91.44 93 THR A N 1
ATOM 713 C CA . THR A 1 93 ? 1.074 12.281 6.117 1.00 91.44 93 THR A CA 1
ATOM 714 C C . THR A 1 93 ? -0.162 12.325 7.015 1.00 91.44 93 THR A C 1
ATOM 716 O O . THR A 1 93 ? -0.381 13.331 7.684 1.00 91.44 93 THR A O 1
ATOM 719 N N . GLU A 1 94 ? -0.932 11.236 7.097 1.00 90.25 94 GLU A N 1
ATOM 720 C CA . GLU A 1 94 ? -2.137 11.164 7.941 1.00 90.25 94 GLU A CA 1
ATOM 721 C C . GLU A 1 94 ? -1.820 11.253 9.438 1.00 90.25 94 GLU A C 1
ATOM 723 O O . GLU A 1 94 ? -2.561 11.846 10.225 1.00 90.25 94 GLU A O 1
ATOM 728 N N . LEU A 1 95 ? -0.720 10.635 9.863 1.00 89.12 95 LEU A N 1
ATOM 729 C CA . LEU A 1 95 ? -0.329 10.596 11.267 1.00 89.12 95 LEU A CA 1
ATOM 730 C C . LEU A 1 95 ? 0.391 11.870 11.715 1.00 89.12 95 LEU A C 1
ATOM 732 O O . LEU A 1 95 ? 0.316 12.202 12.900 1.00 89.12 95 LEU A O 1
ATOM 736 N N . GLY A 1 96 ? 1.032 12.590 10.796 1.00 88.56 96 GLY A N 1
ATOM 737 C CA . GLY A 1 96 ? 1.840 13.770 11.085 1.00 88.56 96 GLY A CA 1
ATOM 738 C C . GLY A 1 96 ? 3.253 13.439 11.598 1.00 88.56 96 GLY A C 1
ATOM 739 O O . GLY A 1 96 ? 3.564 12.286 11.915 1.00 88.56 96 GLY A O 1
ATOM 740 N N . PRO A 1 97 ? 4.137 14.452 11.687 1.00 85.25 97 PRO A N 1
ATOM 741 C CA . PRO A 1 97 ? 5.558 14.269 12.003 1.00 85.25 97 PRO A CA 1
ATOM 742 C C . PRO A 1 97 ? 5.826 13.858 13.458 1.00 85.25 97 PRO A C 1
ATOM 744 O O . PRO A 1 97 ? 6.853 13.246 13.737 1.00 85.25 97 PRO A O 1
ATOM 747 N N . ASP A 1 98 ? 4.900 14.148 14.373 1.00 80.88 98 ASP A N 1
ATOM 748 C CA . ASP A 1 98 ? 5.078 13.937 15.817 1.00 80.88 98 ASP A CA 1
ATOM 749 C C . ASP A 1 98 ? 4.887 12.476 16.254 1.00 80.88 98 ASP A C 1
ATOM 751 O O . ASP A 1 98 ? 5.011 12.135 17.433 1.00 80.88 98 ASP A O 1
ATOM 755 N N . VAL A 1 99 ? 4.547 11.592 15.315 1.00 75.75 99 VAL A N 1
ATOM 756 C CA . VAL A 1 99 ? 4.206 10.206 15.611 1.00 75.75 99 VAL A CA 1
ATOM 757 C C . VAL A 1 99 ? 5.464 9.318 15.615 1.00 75.75 99 VAL A C 1
ATOM 759 O O . VAL A 1 99 ? 6.177 9.261 14.610 1.00 75.75 99 VAL A O 1
ATOM 762 N N . PRO A 1 100 ? 5.742 8.578 16.712 1.00 77.38 100 PRO A N 1
ATOM 763 C CA . PRO A 1 100 ? 6.929 7.731 16.824 1.00 77.38 100 PRO A CA 1
ATOM 764 C C . PRO A 1 100 ? 7.041 6.699 15.697 1.00 77.38 100 PRO A C 1
ATOM 766 O O . PRO A 1 100 ? 6.043 6.101 15.299 1.00 77.38 100 PRO A O 1
ATOM 769 N N . GLY A 1 101 ? 8.267 6.400 15.252 1.00 75.06 101 GLY A N 1
ATOM 770 C CA . GLY A 1 101 ? 8.541 5.427 14.181 1.00 75.06 101 GLY A CA 1
ATOM 771 C C . GLY A 1 101 ? 7.786 4.086 14.293 1.00 75.06 101 GLY A C 1
ATOM 772 O O . GLY A 1 101 ? 7.177 3.670 13.305 1.00 75.06 101 GLY A O 1
ATOM 773 N N . PRO A 1 102 ? 7.722 3.436 15.475 1.00 80.81 102 PRO A N 1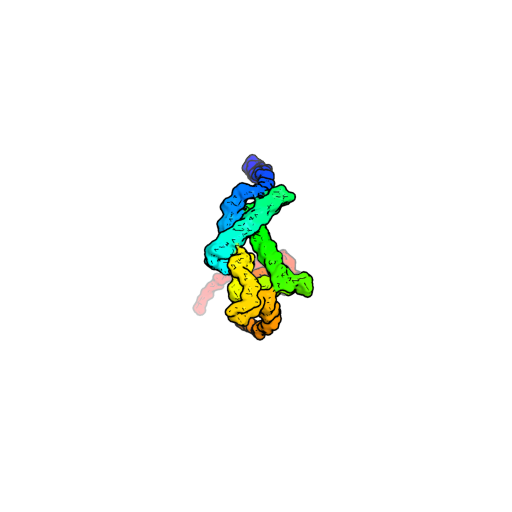
ATOM 774 C CA . PRO A 1 102 ? 6.972 2.187 15.659 1.00 80.81 102 PRO A CA 1
ATOM 775 C C . PRO A 1 102 ? 5.469 2.294 15.368 1.00 80.81 102 PRO A C 1
ATOM 777 O O . PRO A 1 102 ? 4.846 1.317 14.951 1.00 80.81 102 PRO A O 1
ATOM 780 N N . MET A 1 103 ? 4.876 3.477 15.541 1.00 83.88 103 MET A N 1
ATOM 781 C CA . MET A 1 103 ? 3.445 3.695 15.326 1.00 83.88 103 MET A CA 1
ATOM 782 C C . MET A 1 103 ? 3.057 3.565 13.847 1.00 83.88 103 MET A C 1
ATOM 784 O O . MET A 1 103 ? 1.909 3.245 13.555 1.00 83.88 103 MET A O 1
ATOM 788 N N . ARG A 1 104 ? 3.997 3.727 12.903 1.00 84.88 104 ARG A N 1
ATOM 789 C CA . ARG A 1 104 ? 3.727 3.492 11.472 1.00 84.88 104 ARG A CA 1
ATOM 790 C C . ARG A 1 104 ? 3.395 2.027 11.192 1.00 84.88 104 ARG A C 1
ATOM 792 O O . ARG A 1 104 ? 2.439 1.739 10.480 1.00 84.88 104 ARG A O 1
ATOM 799 N N . GLY A 1 105 ? 4.130 1.103 11.817 1.00 89.06 105 GLY A N 1
ATOM 800 C CA . GLY A 1 105 ? 3.845 -0.330 11.726 1.00 89.06 105 GLY A CA 1
ATOM 801 C C . GLY A 1 105 ? 2.483 -0.687 12.327 1.00 89.06 105 GLY A C 1
ATOM 802 O O . GLY A 1 105 ? 1.729 -1.456 11.733 1.00 89.06 105 GLY A O 1
ATOM 803 N N . VAL A 1 106 ? 2.132 -0.068 13.461 1.00 90.69 106 VAL A N 1
ATOM 804 C CA . VAL A 1 106 ? 0.811 -0.232 14.094 1.00 90.69 106 VAL A CA 1
ATOM 805 C C . VAL A 1 106 ? -0.297 0.308 13.194 1.00 90.69 106 VAL A C 1
ATOM 807 O O . VAL A 1 106 ? -1.271 -0.394 12.941 1.00 90.69 106 VAL A O 1
ATOM 810 N N . ALA A 1 107 ? -0.137 1.512 12.647 1.00 92.06 107 ALA A N 1
ATOM 811 C CA . ALA A 1 107 ? -1.112 2.114 11.745 1.00 92.06 107 ALA A CA 1
ATOM 812 C C . ALA A 1 107 ? -1.327 1.267 10.486 1.00 92.06 107 ALA A C 1
ATOM 814 O O . ALA A 1 107 ? -2.469 1.050 10.080 1.00 92.06 107 ALA A O 1
ATOM 815 N N . ARG A 1 108 ? -0.248 0.713 9.918 1.00 93.88 108 ARG A N 1
ATOM 816 C CA . ARG A 1 108 ? -0.330 -0.237 8.805 1.00 93.88 108 ARG A CA 1
ATOM 817 C C . ARG A 1 108 ? -1.129 -1.481 9.190 1.00 93.88 108 ARG A C 1
ATOM 819 O O . ARG A 1 108 ? -2.032 -1.872 8.457 1.00 93.88 108 ARG A O 1
ATOM 826 N N . ALA A 1 109 ? -0.852 -2.078 10.348 1.00 92.88 109 ALA A N 1
ATOM 827 C CA . ALA A 1 109 ? -1.615 -3.226 10.838 1.00 92.88 109 ALA A CA 1
ATOM 828 C C . ALA A 1 109 ? -3.100 -2.887 11.064 1.00 92.88 109 ALA A C 1
ATOM 830 O O . ALA A 1 109 ? -3.969 -3.685 10.725 1.00 92.88 109 ALA A O 1
ATOM 831 N N . VAL A 1 110 ? -3.399 -1.691 11.572 1.00 92.62 110 VAL A N 1
ATOM 832 C CA . VAL A 1 110 ? -4.759 -1.185 11.803 1.00 92.62 110 VAL A CA 1
ATOM 833 C C . VAL A 1 110 ? -5.550 -1.050 10.496 1.00 92.62 110 VAL A C 1
ATOM 835 O O . VAL A 1 110 ? -6.675 -1.551 10.409 1.00 92.62 110 VAL A O 1
ATOM 838 N N . VAL A 1 111 ? -4.982 -0.414 9.464 1.00 94.00 111 VAL A N 1
ATOM 839 C CA . VAL A 1 111 ? -5.690 -0.227 8.182 1.00 94.00 111 VAL A CA 1
ATOM 840 C C . VAL A 1 111 ? -5.823 -1.542 7.412 1.00 94.00 111 VAL A C 1
ATOM 842 O O . VAL A 1 111 ? -6.913 -1.860 6.931 1.00 94.00 111 VAL A O 1
ATOM 845 N N . LEU A 1 112 ? -4.764 -2.360 7.372 1.00 94.25 112 LEU A N 1
ATOM 846 C CA . LEU A 1 112 ? -4.783 -3.663 6.693 1.00 94.25 112 LEU A CA 1
ATOM 847 C C . LEU A 1 112 ? -5.638 -4.698 7.437 1.00 94.25 112 LEU A C 1
ATOM 849 O O . LEU A 1 112 ? -6.226 -5.576 6.811 1.00 94.25 112 LEU A O 1
ATOM 853 N N . GLY A 1 113 ? -5.758 -4.571 8.760 1.00 90.50 113 GLY A N 1
ATOM 854 C CA . GLY A 1 113 ? -6.658 -5.367 9.595 1.00 90.50 113 GLY A CA 1
ATOM 855 C C . GLY A 1 113 ? -8.134 -4.977 9.465 1.00 90.50 113 GLY A C 1
ATOM 856 O O . GLY A 1 113 ? -8.990 -5.646 10.037 1.00 90.50 113 GLY A O 1
ATOM 857 N N . GLY A 1 114 ? -8.451 -3.913 8.718 1.00 89.00 114 GLY A N 1
ATOM 858 C CA . GLY A 1 114 ? -9.824 -3.482 8.452 1.00 89.00 114 GLY A CA 1
ATOM 859 C C . GLY A 1 114 ? -10.477 -2.665 9.570 1.00 89.00 114 GLY A C 1
ATOM 860 O O . GLY A 1 114 ? -11.670 -2.383 9.483 1.00 89.00 114 GLY A O 1
ATOM 861 N N . ALA A 1 115 ? -9.723 -2.237 10.589 1.00 89.44 115 ALA A N 1
ATOM 862 C CA . ALA A 1 115 ? -10.256 -1.439 11.699 1.00 89.44 115 ALA A CA 1
ATOM 863 C C . ALA A 1 115 ? -10.672 -0.015 11.276 1.00 89.44 115 ALA A C 1
ATOM 865 O O . ALA A 1 115 ? -11.465 0.634 11.956 1.00 89.44 115 ALA A O 1
ATOM 866 N N . VAL A 1 116 ? -10.189 0.462 10.121 1.00 91.19 116 VAL A N 1
ATOM 867 C CA . VAL A 1 116 ? -10.516 1.786 9.570 1.00 91.19 116 VAL A CA 1
ATOM 868 C C . VAL A 1 116 ? -11.243 1.644 8.227 1.00 91.19 116 VAL A C 1
ATOM 870 O O . VAL A 1 116 ? -10.627 1.762 7.172 1.00 91.19 116 VAL A O 1
ATOM 873 N N . PRO A 1 117 ? -12.564 1.388 8.213 1.00 89.38 117 PRO A N 1
ATOM 874 C CA . PRO A 1 117 ? -13.355 1.367 6.983 1.00 89.38 117 PRO A CA 1
ATOM 875 C C . PRO A 1 117 ? -13.177 2.620 6.112 1.00 89.38 117 PRO A C 1
ATOM 877 O O . PRO A 1 117 ? -13.105 3.734 6.631 1.00 89.38 117 PRO A O 1
ATOM 880 N N . GLY A 1 118 ? -13.157 2.442 4.789 1.00 89.12 118 GLY A N 1
ATOM 881 C CA . GLY A 1 118 ? -13.061 3.544 3.822 1.00 89.12 118 GLY A CA 1
ATOM 882 C C . GLY A 1 118 ? -11.647 4.085 3.586 1.00 89.12 118 GLY A C 1
ATOM 883 O O . GLY A 1 118 ? -11.481 4.977 2.759 1.00 89.12 118 GLY A O 1
ATOM 884 N N . TRP A 1 119 ? -10.623 3.530 4.247 1.00 93.25 119 TRP A N 1
ATOM 885 C CA . TRP A 1 119 ? -9.250 4.030 4.145 1.00 93.25 119 TRP A CA 1
ATOM 886 C C . TRP A 1 119 ? -8.679 4.012 2.725 1.00 93.25 119 TRP A C 1
ATOM 888 O O . TRP A 1 119 ? -7.994 4.952 2.339 1.00 93.25 119 TRP A O 1
ATOM 898 N N . VAL A 1 120 ? -9.021 2.998 1.925 1.00 95.44 120 VAL A N 1
ATOM 899 C CA . VAL A 1 120 ? -8.571 2.882 0.529 1.00 95.44 120 VAL A CA 1
ATOM 900 C C . VAL A 1 120 ? -9.030 4.074 -0.310 1.00 95.44 120 VAL A C 1
ATOM 902 O O . VAL A 1 120 ? -8.258 4.574 -1.118 1.00 95.44 120 VAL A O 1
ATOM 905 N N . GLY A 1 121 ? -10.258 4.553 -0.094 1.00 93.12 121 GLY A N 1
ATOM 906 C CA . GLY A 1 121 ? -10.798 5.692 -0.834 1.00 93.12 121 GLY A CA 1
ATOM 907 C C . GLY A 1 121 ? -10.109 7.010 -0.484 1.00 93.12 121 GLY A C 1
ATOM 908 O O . GLY A 1 121 ? -10.044 7.896 -1.328 1.00 93.12 121 GLY A O 1
ATOM 909 N N . VAL A 1 122 ? -9.592 7.146 0.741 1.00 93.31 122 VAL A N 1
ATOM 910 C CA . VAL A 1 122 ? -8.795 8.315 1.147 1.00 93.31 122 VAL A CA 1
ATOM 911 C C . VAL A 1 122 ? -7.361 8.184 0.633 1.00 93.31 122 VAL A C 1
ATOM 913 O O . VAL A 1 122 ? -6.834 9.133 0.062 1.00 93.31 122 VAL A O 1
ATOM 916 N N . TRP A 1 123 ? -6.762 6.995 0.751 1.00 95.12 123 TRP A N 1
ATOM 917 C CA . TRP A 1 123 ? -5.416 6.706 0.248 1.00 95.12 123 TRP A CA 1
ATOM 918 C C . TRP A 1 123 ? -5.291 6.917 -1.265 1.00 95.12 123 TRP A C 1
ATOM 920 O O . TRP A 1 123 ? -4.308 7.487 -1.729 1.00 95.12 123 TRP A O 1
ATOM 930 N N . SER A 1 124 ? -6.303 6.519 -2.041 1.00 95.06 124 SER A N 1
ATOM 931 C CA . SER A 1 124 ? -6.340 6.740 -3.492 1.00 95.06 124 SER A CA 1
ATOM 932 C C . SER A 1 124 ? -6.558 8.206 -3.890 1.00 95.06 124 SER A C 1
ATOM 934 O O . SER A 1 124 ? -6.495 8.529 -5.074 1.00 95.06 124 SER A O 1
ATOM 936 N N . GLY A 1 125 ? -6.865 9.090 -2.932 1.00 91.00 125 GLY A N 1
ATOM 937 C CA . GLY A 1 125 ? -7.242 10.482 -3.181 1.00 91.00 125 GLY A CA 1
ATOM 938 C C . GLY A 1 125 ? -8.658 10.662 -3.739 1.00 91.00 125 GLY A C 1
ATOM 939 O O . GLY A 1 125 ? -9.059 11.787 -4.033 1.00 91.00 125 GLY A O 1
ATOM 940 N N . ARG A 1 126 ? -9.443 9.584 -3.883 1.00 89.75 126 ARG A N 1
ATOM 941 C CA . ARG A 1 126 ? -10.810 9.646 -4.426 1.00 89.75 126 ARG A CA 1
ATOM 942 C C . ARG A 1 126 ? -11.803 10.286 -3.460 1.00 89.75 126 ARG A C 1
ATOM 944 O O . ARG A 1 126 ? -12.729 10.974 -3.884 1.00 89.75 126 ARG A O 1
ATOM 951 N N . THR A 1 127 ? -11.657 10.001 -2.173 1.00 84.62 127 THR A N 1
ATOM 952 C CA . THR A 1 127 ? -12.521 10.513 -1.110 1.00 84.62 127 THR A CA 1
ATOM 953 C C . THR A 1 127 ? -11.778 11.632 -0.406 1.00 84.62 127 THR A C 1
ATOM 955 O O . THR A 1 127 ? -10.760 11.391 0.239 1.00 84.62 127 THR A O 1
ATOM 958 N N . LEU A 1 128 ? -12.279 12.860 -0.538 1.00 70.44 128 LEU A N 1
ATOM 959 C CA . LEU A 1 128 ? -11.732 13.997 0.193 1.00 70.44 128 LEU A CA 1
ATOM 960 C C . LEU A 1 128 ? -11.902 13.777 1.699 1.00 70.44 128 LEU A C 1
ATOM 962 O O . LEU A 1 128 ? -12.933 13.273 2.151 1.00 70.44 128 LEU A O 1
ATOM 966 N N . GLN A 1 129 ? -10.905 14.211 2.471 1.00 64.88 129 GLN A N 1
ATOM 967 C CA . GLN A 1 129 ? -10.941 14.295 3.933 1.00 64.88 129 GLN A CA 1
ATOM 968 C C . GLN A 1 129 ? -11.929 15.385 4.399 1.00 64.88 129 GLN A C 1
ATOM 970 O O . GLN A 1 129 ? -11.584 16.269 5.176 1.00 64.88 129 GLN A O 1
ATOM 975 N N . THR A 1 130 ? -13.159 15.415 3.891 1.00 53.50 130 THR A N 1
ATOM 976 C CA . THR A 1 130 ? -14.148 16.397 4.333 1.00 53.50 130 THR A CA 1
ATOM 977 C C . THR A 1 130 ? -14.829 15.861 5.582 1.00 53.50 130 THR A C 1
ATOM 979 O O . THR A 1 130 ? -15.925 15.304 5.537 1.00 53.50 130 THR A O 1
ATOM 982 N N . GLY A 1 131 ? -14.160 16.026 6.721 1.00 52.72 131 GLY A N 1
ATOM 983 C CA . GLY A 1 131 ? -14.852 16.038 7.998 1.00 52.72 131 GLY A CA 1
ATOM 984 C C . GLY A 1 131 ? -15.695 17.302 8.068 1.00 52.72 131 GLY A C 1
ATOM 985 O O . GLY A 1 131 ? -15.193 18.287 8.578 1.00 52.72 131 GLY A O 1
ATOM 986 N N . ASP A 1 132 ? -16.909 17.306 7.497 1.00 44.16 132 ASP A N 1
ATOM 987 C CA . ASP A 1 132 ? -17.934 18.270 7.945 1.00 44.16 132 ASP A CA 1
ATOM 988 C C . ASP A 1 132 ? -19.397 18.061 7.502 1.00 44.16 132 ASP A C 1
ATOM 990 O O . ASP A 1 132 ? -20.206 18.970 7.651 1.00 44.16 132 ASP A O 1
ATOM 994 N N . GLN A 1 133 ? -19.817 16.904 6.969 1.00 43.12 133 GLN A N 1
ATOM 995 C CA . GLN A 1 133 ? -21.256 16.723 6.646 1.00 43.12 133 GLN A CA 1
ATOM 996 C C . GLN A 1 133 ? -21.890 15.405 7.104 1.00 43.12 133 GLN A C 1
ATOM 998 O O . GLN A 1 133 ? -23.108 15.274 7.038 1.00 43.12 133 GLN A O 1
ATOM 1003 N N . SER A 1 134 ? -21.112 14.450 7.629 1.00 49.44 134 SER A N 1
ATOM 1004 C CA . SER A 1 134 ? -21.644 13.133 8.024 1.00 49.44 134 SER A CA 1
ATOM 1005 C C . SER A 1 134 ? -21.351 12.717 9.472 1.00 49.44 134 SER A C 1
ATOM 1007 O O . SER A 1 134 ? -21.631 11.577 9.835 1.00 49.44 134 SER A O 1
ATOM 1009 N N . GLY A 1 135 ? -20.797 13.609 10.304 1.00 54.44 135 GLY A N 1
ATOM 1010 C CA . GLY A 1 135 ? -20.508 13.328 11.720 1.00 54.44 135 GLY A CA 1
ATOM 1011 C C . GLY A 1 135 ? -19.423 12.271 11.972 1.00 54.44 135 GLY A C 1
ATOM 1012 O O . GLY A 1 135 ? -19.259 11.831 13.108 1.00 54.44 135 GLY A O 1
ATOM 1013 N N . ASP A 1 136 ? -18.693 11.855 10.935 1.00 65.62 136 ASP A N 1
ATOM 1014 C CA . ASP A 1 136 ? -17.676 10.811 11.032 1.00 65.62 136 ASP A CA 1
ATOM 1015 C C . ASP A 1 136 ? -16.297 11.421 11.333 1.00 65.62 136 ASP A C 1
ATOM 1017 O O . ASP A 1 136 ? -15.936 12.470 10.791 1.00 65.62 136 ASP A O 1
ATOM 1021 N N . ARG A 1 137 ? -15.531 10.788 12.231 1.00 78.88 137 ARG A N 1
ATOM 1022 C CA . ARG A 1 137 ? -14.220 11.304 12.672 1.00 78.88 137 ARG A CA 1
ATOM 1023 C C . ARG A 1 137 ? -13.213 11.304 11.514 1.00 78.88 137 ARG A C 1
ATOM 1025 O O . ARG A 1 137 ? -13.259 10.388 10.685 1.00 78.88 137 ARG A O 1
ATOM 1032 N N . PRO A 1 138 ? -12.256 12.252 11.470 1.00 86.56 138 PRO A N 1
ATOM 1033 C CA . PRO A 1 138 ? -11.209 12.247 10.453 1.00 86.56 138 PRO A CA 1
ATOM 1034 C C . PRO A 1 138 ? -10.415 10.936 10.492 1.00 86.56 138 PRO A C 1
ATOM 1036 O O . PRO A 1 138 ? -10.269 10.293 11.538 1.00 86.56 138 PRO A O 1
ATOM 1039 N N . ILE A 1 139 ? -9.902 10.511 9.336 1.00 88.75 139 ILE A N 1
ATOM 1040 C CA . ILE A 1 139 ? -9.267 9.195 9.204 1.00 88.75 139 ILE A CA 1
ATOM 1041 C C . ILE A 1 139 ? -8.048 9.038 10.120 1.00 88.75 139 ILE A C 1
ATOM 1043 O O . ILE A 1 139 ? -7.860 7.977 10.712 1.00 88.75 139 ILE A O 1
ATOM 1047 N N . SER A 1 140 ? -7.282 10.109 10.311 1.00 89.25 140 SER A N 1
ATOM 1048 C CA . SER A 1 140 ? -6.135 10.164 11.215 1.00 89.25 140 SER A CA 1
ATOM 1049 C C . SER A 1 140 ? -6.527 9.862 12.665 1.00 89.25 140 SER A C 1
ATOM 1051 O O . SER A 1 140 ? -5.874 9.057 13.332 1.00 89.25 140 SER A O 1
ATOM 1053 N N . GLU A 1 141 ? -7.640 10.420 13.148 1.00 88.56 141 GLU A N 1
ATOM 1054 C CA . GLU A 1 141 ? -8.187 10.110 14.472 1.00 88.56 141 GLU A CA 1
ATOM 1055 C C . GLU A 1 141 ? -8.679 8.671 14.565 1.00 88.56 141 GLU A C 1
ATOM 1057 O O . GLU A 1 141 ? -8.458 8.016 15.583 1.00 88.56 141 GLU A O 1
ATOM 1062 N N . ARG A 1 142 ? -9.317 8.152 13.513 1.00 90.00 142 ARG A N 1
ATOM 1063 C CA . ARG A 1 142 ? -9.792 6.760 13.481 1.00 90.00 142 ARG A CA 1
ATOM 1064 C C . ARG A 1 142 ? -8.631 5.768 13.519 1.00 90.00 142 ARG A C 1
ATOM 1066 O O . ARG A 1 142 ? -8.709 4.781 14.255 1.00 90.00 142 ARG A O 1
ATOM 1073 N N . ILE A 1 143 ? -7.546 6.050 12.793 1.00 91.00 143 ILE A N 1
ATOM 1074 C CA . ILE A 1 143 ? -6.302 5.272 12.848 1.00 91.00 143 ILE A CA 1
ATOM 1075 C C . ILE A 1 143 ? -5.728 5.334 14.266 1.00 91.00 143 ILE A C 1
ATOM 1077 O O . ILE A 1 143 ? -5.517 4.288 14.872 1.00 91.00 143 ILE A O 1
ATOM 1081 N N . ARG A 1 144 ? -5.547 6.532 14.839 1.00 88.50 144 ARG A N 1
ATOM 1082 C CA . ARG A 1 144 ? -4.993 6.700 16.197 1.00 88.50 144 ARG A CA 1
ATOM 1083 C C . ARG A 1 144 ? -5.832 6.002 17.268 1.00 88.50 144 ARG A C 1
ATOM 1085 O O . ARG A 1 144 ? -5.276 5.314 18.118 1.00 88.50 144 ARG A O 1
ATOM 1092 N N . ALA A 1 145 ? -7.155 6.141 17.215 1.00 88.06 145 ALA A N 1
ATOM 1093 C CA . ALA A 1 145 ? -8.065 5.493 18.154 1.00 88.06 145 ALA A CA 1
ATOM 1094 C C . ALA A 1 145 ? -7.983 3.963 18.059 1.00 88.06 145 ALA A C 1
ATOM 1096 O O . ALA A 1 145 ? -7.968 3.283 19.082 1.00 88.06 145 ALA A O 1
ATOM 1097 N N . SER A 1 146 ? -7.870 3.426 16.842 1.00 87.31 146 SER A N 1
ATOM 1098 C CA . SER A 1 146 ? -7.754 1.982 16.612 1.00 87.31 146 SER A CA 1
ATOM 1099 C C . SER A 1 146 ? -6.376 1.436 16.997 1.00 87.31 146 SER A C 1
ATOM 1101 O O . SER A 1 146 ? -6.278 0.304 17.459 1.00 87.31 146 SER A O 1
ATOM 1103 N N . SER A 1 147 ? -5.317 2.241 16.878 1.00 84.25 147 SER A N 1
ATOM 1104 C CA . SER A 1 147 ? -3.965 1.888 17.338 1.00 84.25 147 SER A CA 1
ATOM 1105 C C . SER A 1 147 ? -3.854 1.766 18.859 1.00 84.25 147 SER A C 1
ATOM 1107 O O . SER A 1 147 ? -2.936 1.118 19.354 1.00 84.25 147 SER A O 1
ATOM 1109 N N . LEU A 1 148 ? -4.768 2.398 19.600 1.00 76.50 148 LEU A N 1
ATOM 1110 C CA . LEU A 1 148 ? -4.847 2.344 21.061 1.00 76.50 148 LEU A CA 1
ATOM 1111 C C . LEU A 1 148 ? -5.887 1.328 21.559 1.00 76.50 148 LEU A C 1
ATOM 1113 O O . LEU A 1 148 ? -6.116 1.239 22.767 1.00 76.50 148 LEU A O 1
ATOM 1117 N N . ALA A 1 149 ? -6.532 0.580 20.655 1.00 64.25 149 ALA A N 1
ATOM 1118 C CA . ALA A 1 149 ? -7.504 -0.432 21.040 1.00 64.25 149 ALA A CA 1
ATOM 1119 C C . ALA A 1 149 ? -6.830 -1.505 21.917 1.00 64.25 149 ALA A C 1
ATOM 1121 O O . ALA A 1 149 ? -5.697 -1.909 21.630 1.00 64.25 149 ALA A O 1
ATOM 1122 N N . PRO A 1 150 ? -7.496 -1.965 22.993 1.00 57.41 150 PRO A N 1
ATOM 1123 C CA . PRO A 1 150 ? -6.920 -2.954 23.889 1.00 57.41 150 PRO A CA 1
ATOM 1124 C C . PRO A 1 150 ? -6.575 -4.219 23.102 1.00 57.41 150 PRO A C 1
ATOM 1126 O O . PRO A 1 150 ? -7.404 -4.752 22.362 1.00 57.41 150 PRO A O 1
ATOM 1129 N N . VAL A 1 151 ? -5.330 -4.676 23.261 1.00 61.94 151 VAL A N 1
ATOM 1130 C CA . VAL A 1 151 ? -4.868 -5.967 22.746 1.00 61.94 151 VAL A CA 1
ATOM 1131 C C . VAL A 1 151 ? -5.862 -7.025 23.235 1.00 61.94 151 VAL A C 1
ATOM 1133 O O . VAL A 1 151 ? -6.126 -7.055 24.440 1.00 61.94 151 VAL A O 1
ATOM 1136 N N . PRO A 1 152 ? -6.455 -7.850 22.348 1.00 63.88 152 PRO A N 1
ATOM 1137 C CA . PRO A 1 152 ? -7.351 -8.907 22.790 1.00 63.88 152 PRO A CA 1
ATOM 1138 C C . PRO A 1 152 ? -6.614 -9.795 23.788 1.00 63.88 152 PRO A C 1
ATOM 1140 O O . PRO A 1 152 ? -5.413 -10.040 23.624 1.00 63.88 152 PRO A O 1
ATOM 1143 N N . ASP A 1 153 ? -7.331 -10.255 24.814 1.00 70.81 153 ASP A N 1
ATOM 1144 C CA . ASP A 1 153 ? -6.741 -11.111 25.834 1.00 70.81 153 ASP A CA 1
ATOM 1145 C C . ASP A 1 153 ? -5.981 -12.261 25.163 1.00 70.81 153 ASP A C 1
ATOM 1147 O O . ASP A 1 153 ? -6.475 -12.826 24.175 1.00 70.81 153 ASP A O 1
ATOM 1151 N N . PRO A 1 154 ? -4.774 -12.605 25.652 1.00 69.25 154 PRO A N 1
ATOM 1152 C CA . PRO A 1 154 ? -4.010 -13.705 25.100 1.00 69.25 154 PRO A CA 1
ATOM 1153 C C . PRO A 1 154 ? -4.917 -14.928 25.006 1.00 69.25 154 PRO A C 1
ATOM 1155 O O . PRO A 1 154 ? -5.424 -15.410 26.016 1.00 69.25 154 PRO A O 1
ATOM 1158 N N . ALA A 1 155 ? -5.126 -15.419 23.789 1.00 71.12 155 ALA A N 1
ATOM 1159 C CA . ALA A 1 155 ? -5.809 -16.674 23.539 1.00 71.12 155 ALA A CA 1
ATOM 1160 C C . ALA A 1 155 ? -4.723 -17.738 23.340 1.00 71.12 155 ALA A C 1
ATOM 1162 O O . ALA A 1 155 ? -4.351 -18.013 22.194 1.00 71.12 155 ALA A O 1
ATOM 1163 N N . PRO A 1 156 ? -4.128 -18.295 24.420 1.00 74.38 156 PRO A N 1
ATOM 1164 C CA . PRO A 1 156 ? -3.153 -19.355 24.275 1.00 74.38 156 PRO A CA 1
ATOM 1165 C C . PRO A 1 156 ? -3.845 -20.506 23.557 1.00 74.38 156 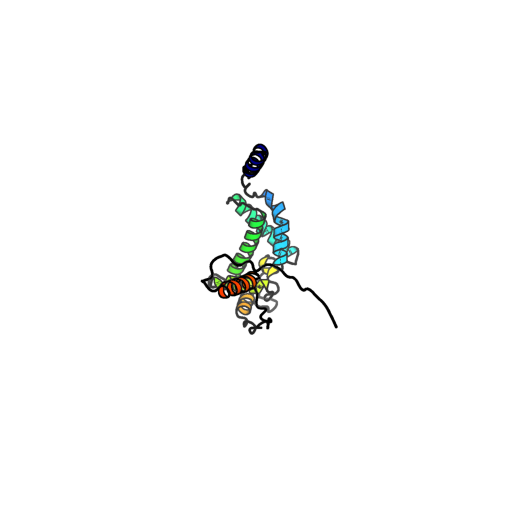PRO A C 1
ATOM 1167 O O . PRO A 1 156 ? -4.759 -21.141 24.085 1.00 74.38 156 PRO A O 1
ATOM 1170 N N . LEU A 1 157 ? -3.411 -20.769 22.328 1.00 72.31 157 LEU A N 1
ATOM 1171 C CA . LEU A 1 157 ? -3.776 -21.991 21.644 1.00 72.31 157 LEU A CA 1
ATOM 1172 C C . LEU A 1 157 ? -3.258 -23.123 22.528 1.00 72.31 157 LEU A C 1
ATOM 1174 O O . LEU A 1 157 ? -2.047 -23.290 22.684 1.00 72.31 157 LEU A O 1
ATOM 1178 N N . ALA A 1 158 ? -4.175 -23.875 23.136 1.00 69.69 158 ALA A N 1
ATOM 1179 C CA . ALA A 1 158 ? -3.866 -25.118 23.823 1.00 69.69 158 ALA A CA 1
ATOM 1180 C C . ALA A 1 158 ? -3.432 -26.148 22.770 1.00 69.69 158 ALA A C 1
ATOM 1182 O O . ALA A 1 158 ? -4.157 -27.079 22.426 1.00 69.69 158 ALA A O 1
ATOM 1183 N N . MET A 1 159 ? -2.252 -25.946 22.189 1.00 66.56 159 MET A N 1
ATOM 1184 C CA . MET A 1 159 ? -1.618 -26.944 21.355 1.00 66.56 159 MET A CA 1
ATOM 1185 C C . MET A 1 159 ? -1.132 -28.050 22.276 1.00 66.56 159 MET A C 1
ATOM 1187 O O . MET A 1 159 ? -0.359 -27.813 23.208 1.00 66.56 159 MET A O 1
ATOM 1191 N N . ALA A 1 160 ? -1.562 -29.279 21.994 1.00 71.00 160 ALA A N 1
ATOM 1192 C CA . ALA A 1 160 ? -0.895 -30.446 22.539 1.00 71.00 160 ALA A CA 1
ATOM 1193 C C . ALA A 1 160 ? 0.598 -30.304 22.218 1.00 71.00 160 ALA A C 1
ATOM 1195 O O . ALA A 1 160 ? 0.974 -30.150 21.054 1.00 71.00 160 ALA A O 1
ATOM 1196 N N . THR A 1 161 ? 1.443 -30.314 23.247 1.00 65.25 161 THR A N 1
ATOM 1197 C CA . THR A 1 161 ? 2.898 -30.282 23.098 1.00 65.25 161 THR A CA 1
ATOM 1198 C C . THR A 1 161 ? 3.336 -31.582 22.432 1.00 65.25 161 THR A C 1
ATOM 1200 O O . THR A 1 161 ? 3.721 -32.553 23.084 1.00 65.25 161 THR A O 1
ATOM 1203 N N . GLN A 1 162 ? 3.248 -31.634 21.102 1.00 65.62 162 GLN A N 1
ATOM 1204 C CA . GLN A 1 162 ? 3.860 -32.699 20.330 1.00 65.62 162 GLN A CA 1
ATOM 1205 C C . GLN A 1 162 ? 5.365 -32.528 20.482 1.00 65.62 162 GLN A C 1
ATOM 1207 O O . GLN A 1 162 ? 5.974 -31.609 19.937 1.00 65.62 162 GLN A O 1
ATOM 1212 N N . ARG A 1 163 ? 5.973 -33.405 21.283 1.00 65.25 163 ARG A N 1
ATOM 1213 C CA . ARG A 1 163 ? 7.425 -33.525 21.323 1.00 65.25 163 ARG A CA 1
ATOM 1214 C C . ARG A 1 163 ? 7.882 -33.889 19.920 1.00 65.25 163 ARG A C 1
ATOM 1216 O O . ARG A 1 163 ? 7.647 -35.006 19.465 1.00 65.25 163 ARG A O 1
ATOM 1223 N N . ILE A 1 164 ? 8.543 -32.946 19.259 1.00 68.62 164 ILE A N 1
ATOM 1224 C CA . ILE A 1 164 ? 9.353 -33.240 18.086 1.00 68.62 164 ILE A CA 1
ATOM 1225 C C . ILE A 1 164 ? 10.398 -34.247 18.573 1.00 68.62 164 ILE A C 1
ATOM 1227 O O . ILE A 1 164 ? 11.248 -33.915 19.397 1.00 68.62 164 ILE A O 1
ATOM 1231 N N . ASP A 1 165 ? 10.270 -35.504 18.150 1.00 64.88 165 ASP A N 1
ATOM 1232 C CA . ASP A 1 165 ? 11.255 -36.555 18.394 1.00 64.88 165 ASP A CA 1
ATOM 1233 C C . ASP A 1 165 ? 12.140 -36.609 17.146 1.00 64.88 165 ASP A C 1
ATOM 1235 O O . ASP A 1 165 ? 11.790 -37.297 16.180 1.00 64.88 165 ASP A O 1
ATOM 1239 N N . PRO A 1 166 ? 13.229 -35.817 17.080 1.00 70.56 166 PRO A N 1
ATOM 1240 C CA . PRO A 1 166 ? 14.092 -35.832 15.915 1.00 70.56 166 PRO A CA 1
ATOM 1241 C C . PRO A 1 166 ? 14.595 -37.261 15.725 1.00 70.56 166 PRO A C 1
ATOM 1243 O O . PRO A 1 166 ? 15.136 -37.866 16.649 1.00 70.56 166 PRO A O 1
ATOM 1246 N N . CYS A 1 167 ? 14.411 -37.813 14.524 1.00 67.75 167 CYS A N 1
ATOM 1247 C CA . CYS A 1 167 ? 14.759 -39.196 14.170 1.00 67.75 167 CYS A CA 1
ATOM 1248 C C . CYS A 1 167 ? 16.167 -39.598 14.669 1.00 67.75 167 CYS A C 1
ATOM 1250 O O . CYS A 1 167 ? 16.397 -40.705 15.171 1.00 67.75 167 CYS A O 1
ATOM 1252 N N . CYS A 1 168 ? 17.090 -38.636 14.638 1.00 71.62 168 CYS A N 1
ATOM 1253 C CA . CYS A 1 168 ? 18.472 -38.753 15.084 1.00 71.62 168 CYS A CA 1
ATOM 1254 C C . CYS A 1 168 ? 18.619 -39.031 16.595 1.00 71.62 168 CYS A C 1
ATOM 1256 O O . CYS A 1 168 ? 19.571 -39.695 17.003 1.00 71.62 168 CYS A O 1
ATOM 1258 N N . TYR A 1 169 ? 17.675 -38.599 17.438 1.00 70.75 169 TYR A N 1
ATOM 1259 C CA . TYR A 1 169 ? 17.702 -38.800 18.893 1.00 70.75 169 TYR A CA 1
ATOM 1260 C C . TYR A 1 169 ? 17.435 -40.258 19.287 1.00 70.75 169 TYR A C 1
ATOM 1262 O O . TYR A 1 169 ? 18.096 -40.800 20.182 1.00 70.75 169 TYR A O 1
ATOM 1270 N N . ARG A 1 170 ? 16.540 -40.954 18.570 1.00 68.75 170 ARG A N 1
ATOM 1271 C CA . ARG A 1 170 ? 16.327 -42.402 18.750 1.00 68.75 170 ARG A CA 1
ATOM 1272 C C . ARG A 1 170 ? 17.537 -43.216 18.306 1.00 68.75 170 ARG A C 1
ATOM 1274 O O . ARG A 1 170 ? 17.903 -44.179 18.989 1.00 68.75 170 ARG A O 1
ATOM 1281 N N . LEU A 1 171 ? 18.166 -42.820 17.198 1.00 75.94 171 LEU A N 1
ATOM 1282 C CA . LEU A 1 171 ? 19.378 -43.460 16.686 1.00 75.94 171 LEU A CA 1
ATOM 1283 C C . LEU A 1 171 ? 20.548 -43.271 17.661 1.00 75.94 171 LEU A C 1
ATOM 1285 O O . LEU A 1 171 ? 21.184 -44.252 18.051 1.00 75.94 171 LEU A O 1
ATOM 1289 N N . PHE A 1 172 ? 20.749 -42.047 18.156 1.00 76.88 172 PHE A N 1
ATOM 1290 C CA . PHE A 1 172 ? 21.772 -41.730 19.151 1.00 76.88 172 PHE A CA 1
ATOM 1291 C C . PHE A 1 172 ? 21.544 -42.485 20.466 1.00 76.88 172 PHE A C 1
ATOM 1293 O O . PHE A 1 172 ? 22.470 -43.095 20.995 1.00 76.88 172 PHE A O 1
ATOM 1300 N N . ARG A 1 173 ? 20.302 -42.565 20.971 1.00 76.12 173 ARG A N 1
ATOM 1301 C CA . ARG A 1 173 ? 19.984 -43.376 22.165 1.00 76.12 173 ARG A CA 1
ATOM 1302 C C . ARG A 1 173 ? 20.181 -44.878 21.954 1.00 76.12 173 ARG A C 1
ATOM 1304 O O . ARG A 1 173 ? 20.458 -45.584 22.926 1.00 76.12 173 ARG A O 1
ATOM 1311 N N . ARG A 1 174 ? 19.990 -45.403 20.740 1.00 75.31 174 ARG A N 1
ATOM 1312 C CA . ARG A 1 174 ? 20.290 -46.813 20.422 1.00 75.31 174 ARG A CA 1
ATOM 1313 C C . ARG A 1 174 ? 21.796 -47.055 20.367 1.00 75.31 174 ARG A C 1
ATOM 1315 O O . ARG A 1 174 ? 22.263 -48.009 20.986 1.00 75.31 174 ARG A O 1
ATOM 1322 N N . LEU A 1 175 ? 22.545 -46.176 19.705 1.00 78.12 175 LEU A N 1
ATOM 1323 C CA . LEU A 1 175 ? 24.007 -46.234 19.641 1.00 78.12 175 LEU A CA 1
ATOM 1324 C C . LEU A 1 175 ? 24.632 -46.101 21.032 1.00 78.12 175 LEU A C 1
ATOM 1326 O O . LEU A 1 175 ? 25.396 -46.967 21.439 1.00 78.12 175 LEU A O 1
ATOM 1330 N N . ALA A 1 176 ? 24.221 -45.108 21.819 1.00 78.38 176 ALA A N 1
ATOM 1331 C CA . ALA A 1 176 ? 24.718 -44.895 23.175 1.00 78.38 176 ALA A CA 1
ATOM 1332 C C . ALA A 1 176 ? 24.424 -46.077 24.117 1.00 78.38 176 ALA A C 1
ATOM 1334 O O . ALA A 1 176 ? 25.232 -46.371 24.995 1.00 78.38 176 ALA A O 1
ATOM 1335 N N . ARG A 1 177 ? 23.293 -46.779 23.941 1.00 77.00 177 ARG A N 1
ATOM 1336 C CA . ARG A 1 177 ? 22.996 -48.014 24.691 1.00 77.00 177 ARG A CA 1
ATOM 1337 C C . ARG A 1 177 ? 23.866 -49.188 24.245 1.00 77.00 177 ARG A C 1
ATOM 1339 O O . ARG A 1 177 ? 24.346 -49.924 25.099 1.00 77.00 177 ARG A O 1
ATOM 1346 N N . ARG A 1 178 ? 24.120 -49.336 22.940 1.00 73.06 178 ARG A N 1
ATOM 1347 C CA . ARG A 1 178 ? 25.063 -50.341 22.417 1.00 73.06 178 ARG A CA 1
ATOM 1348 C C . ARG A 1 178 ? 26.489 -50.101 22.908 1.00 73.06 178 ARG A C 1
ATOM 1350 O O . ARG A 1 178 ? 27.156 -51.051 23.294 1.00 73.06 178 ARG A O 1
ATOM 1357 N N . LEU A 1 179 ? 26.925 -48.845 22.946 1.00 72.94 179 LEU A N 1
ATOM 1358 C CA . LEU A 1 179 ? 28.257 -48.464 23.415 1.00 72.94 179 LEU A CA 1
ATOM 1359 C C . LEU A 1 179 ? 28.407 -48.650 24.934 1.00 72.94 179 LEU A C 1
ATOM 1361 O O . LEU A 1 179 ? 29.442 -49.127 25.376 1.00 72.94 179 LEU A O 1
ATOM 1365 N N . ARG A 1 180 ? 27.364 -48.377 25.735 1.00 67.50 180 ARG A N 1
ATOM 1366 C CA . ARG A 1 180 ? 27.374 -48.651 27.190 1.00 67.50 180 ARG A CA 1
ATOM 1367 C C . ARG A 1 180 ? 27.310 -50.137 27.553 1.00 67.50 180 ARG A C 1
ATOM 1369 O O . ARG A 1 180 ? 27.696 -50.497 28.658 1.00 67.50 180 ARG A O 1
ATOM 1376 N N . GLY A 1 181 ? 26.819 -50.988 26.650 1.00 59.78 181 GLY A N 1
ATOM 1377 C CA . GLY A 1 181 ? 26.851 -52.445 26.808 1.00 59.78 181 GLY A CA 1
ATOM 1378 C C . GLY A 1 181 ? 28.208 -53.075 26.478 1.00 59.78 181 GLY A C 1
ATOM 1379 O O . GLY A 1 181 ? 28.441 -54.227 26.835 1.00 59.78 181 GLY A O 1
ATOM 1380 N N . MET A 1 182 ? 29.115 -52.340 25.824 1.00 54.66 182 MET A N 1
ATOM 1381 C CA . MET A 1 182 ? 30.484 -52.795 25.597 1.00 54.66 182 MET A CA 1
ATOM 1382 C C . MET A 1 182 ? 31.333 -52.464 26.824 1.00 54.66 182 MET A C 1
ATOM 1384 O O . MET A 1 182 ? 31.827 -51.350 26.981 1.00 54.66 182 MET A O 1
ATOM 1388 N N . ARG A 1 183 ? 31.502 -53.451 27.713 1.00 51.91 183 ARG A N 1
ATOM 1389 C CA . ARG A 1 183 ? 32.578 -53.421 28.711 1.00 51.91 183 ARG A CA 1
ATOM 1390 C C . ARG A 1 183 ? 33.916 -53.229 27.976 1.00 51.91 183 ARG A C 1
ATOM 1392 O O . ARG A 1 183 ? 34.189 -54.000 27.053 1.00 51.91 183 ARG A O 1
ATOM 1399 N N . PRO A 1 184 ? 34.762 -52.261 28.366 1.00 53.81 184 PRO A N 1
ATOM 1400 C CA . PRO A 1 184 ? 36.117 -52.183 27.849 1.00 53.81 184 PRO A CA 1
ATOM 1401 C C . PRO A 1 184 ? 36.901 -53.339 28.472 1.00 53.81 184 PRO A C 1
ATOM 1403 O O . PRO A 1 184 ? 37.225 -53.315 29.655 1.00 53.81 184 PRO A O 1
ATOM 1406 N N . GLY A 1 185 ? 37.133 -54.390 27.691 1.00 58.66 185 GLY A N 1
ATOM 1407 C CA . GLY A 1 185 ? 37.956 -55.518 28.114 1.00 58.66 185 GLY A CA 1
ATOM 1408 C C . GLY A 1 185 ? 37.368 -56.865 27.732 1.00 58.66 185 GLY A C 1
ATOM 1409 O O . GLY A 1 185 ? 36.815 -57.564 28.574 1.00 58.66 185 GLY A O 1
ATOM 1410 N N . SER A 1 186 ? 37.518 -57.251 26.467 1.00 44.84 186 SER A N 1
ATOM 1411 C CA . SER A 1 186 ? 37.760 -58.647 26.088 1.00 44.84 186 SER A CA 1
ATOM 1412 C C . SER A 1 186 ? 38.392 -58.680 24.688 1.00 44.84 186 SER A C 1
ATOM 1414 O O . SER A 1 186 ? 37.868 -58.028 23.783 1.00 44.84 186 SER A O 1
ATOM 1416 N N . PRO A 1 187 ? 39.533 -59.369 24.510 1.00 45.78 187 PRO A N 1
ATOM 1417 C CA . PRO A 1 187 ? 40.263 -59.440 23.246 1.00 45.78 187 PRO A CA 1
ATOM 1418 C C . PRO A 1 187 ? 39.511 -60.285 22.197 1.00 45.78 187 PRO A C 1
ATOM 1420 O O . PRO A 1 187 ? 38.614 -61.057 22.549 1.00 45.78 187 PRO A O 1
ATOM 1423 N N . PRO A 1 188 ? 39.847 -60.150 20.899 1.00 43.47 188 PRO A N 1
ATOM 1424 C CA . PRO A 1 188 ? 39.133 -60.819 19.823 1.00 43.47 188 PRO A CA 1
ATOM 1425 C C . PRO A 1 188 ? 39.497 -62.306 19.796 1.00 43.47 188 PRO A C 1
ATOM 1427 O O . PRO A 1 188 ? 40.647 -62.661 19.558 1.00 43.47 188 PRO A O 1
ATOM 1430 N N . GLY A 1 189 ? 38.513 -63.183 19.998 1.00 53.31 189 GLY A N 1
ATOM 1431 C CA . GLY A 1 189 ? 38.699 -64.611 19.739 1.00 53.31 189 GLY A CA 1
ATOM 1432 C C . GLY A 1 189 ? 37.890 -65.545 20.626 1.00 53.31 189 GLY A C 1
ATOM 1433 O O . GLY A 1 189 ? 38.457 -66.235 21.460 1.00 53.31 189 GLY A O 1
ATOM 1434 N N . SER A 1 190 ? 36.582 -65.651 20.397 1.00 45.53 190 SER A N 1
ATOM 1435 C CA . SER A 1 190 ? 35.859 -66.898 20.686 1.00 45.53 190 SER A CA 1
ATOM 1436 C C . SER A 1 190 ? 34.581 -66.994 19.849 1.00 45.53 190 SER A C 1
ATOM 1438 O O . SER A 1 190 ? 33.470 -66.674 20.262 1.00 45.53 190 SER A O 1
ATOM 1440 N N . LEU A 1 191 ? 34.743 -67.470 18.614 1.00 47.47 191 LEU A N 1
ATOM 1441 C CA . LEU A 1 191 ? 33.638 -68.036 17.847 1.00 47.47 191 LEU A CA 1
ATOM 1442 C C . LEU A 1 191 ? 33.301 -69.401 18.455 1.00 47.47 191 LEU A C 1
ATOM 1444 O O . LEU A 1 191 ? 33.885 -70.415 18.068 1.00 47.47 191 LEU A O 1
ATOM 1448 N N . HIS A 1 192 ? 32.360 -69.449 19.403 1.00 46.28 192 HIS A N 1
ATOM 1449 C CA . HIS A 1 192 ? 31.797 -70.732 19.810 1.00 46.28 192 HIS A CA 1
ATOM 1450 C C . HIS A 1 192 ? 30.882 -71.279 18.711 1.00 46.28 192 HIS A C 1
ATOM 1452 O O . HIS A 1 192 ? 29.760 -70.841 18.461 1.00 46.28 192 HIS A O 1
ATOM 1458 N N . ARG A 1 193 ? 31.488 -72.241 18.022 1.00 45.28 193 ARG A N 1
ATOM 1459 C CA . ARG A 1 193 ? 30.973 -73.197 17.052 1.00 45.28 193 ARG A CA 1
ATOM 1460 C C . ARG A 1 193 ? 29.602 -73.777 17.430 1.00 45.28 193 ARG A C 1
ATOM 1462 O O . ARG A 1 193 ? 29.380 -74.243 18.538 1.00 45.28 193 ARG A O 1
ATOM 1469 N N . ARG A 1 194 ? 28.748 -73.792 16.406 1.00 46.78 194 ARG A N 1
ATOM 1470 C CA . ARG A 1 194 ? 27.581 -74.645 16.121 1.00 46.78 194 ARG A CA 1
ATOM 1471 C C . ARG A 1 194 ? 27.379 -75.902 16.995 1.00 46.78 194 ARG A C 1
ATOM 1473 O O . ARG A 1 194 ? 28.230 -76.778 17.024 1.00 46.78 194 ARG A O 1
ATOM 1480 N N . ARG A 1 195 ? 26.147 -76.018 17.511 1.00 45.38 195 ARG A N 1
ATOM 1481 C CA . ARG A 1 195 ? 25.096 -76.992 17.117 1.00 45.38 195 ARG A CA 1
ATOM 1482 C C . ARG A 1 195 ? 25.549 -78.444 16.884 1.00 45.38 195 ARG A C 1
ATOM 1484 O O . ARG A 1 195 ? 26.166 -78.711 15.862 1.00 45.38 195 ARG A O 1
ATOM 1491 N N . ALA A 1 196 ? 25.029 -79.371 17.689 1.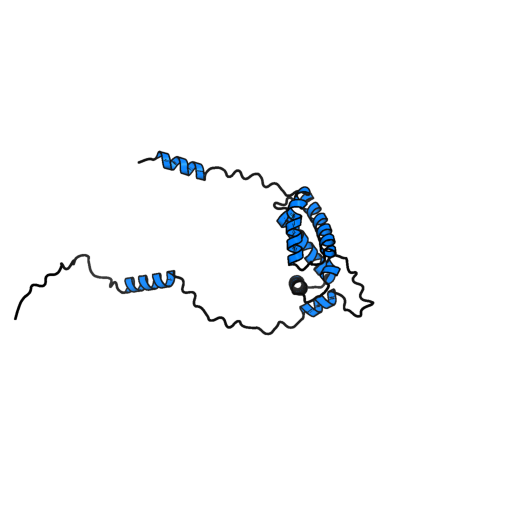00 44.94 196 ALA A N 1
ATOM 1492 C CA . ALA A 1 196 ? 24.306 -80.551 17.196 1.00 44.94 196 ALA A CA 1
ATOM 1493 C C . ALA A 1 196 ? 23.607 -81.283 18.351 1.00 44.94 196 ALA A C 1
ATOM 1495 O O . ALA A 1 196 ? 24.247 -81.820 19.247 1.00 44.94 196 ALA A O 1
ATOM 1496 N N . SER A 1 197 ? 22.279 -81.295 18.290 1.00 50.06 197 SER A N 1
ATOM 1497 C CA . SER A 1 197 ? 21.417 -82.267 18.947 1.00 50.06 197 SER A CA 1
ATOM 1498 C C . SER A 1 197 ? 21.488 -83.600 18.192 1.00 50.06 197 SER A C 1
ATOM 1500 O O . SER A 1 197 ? 21.163 -83.648 17.006 1.00 50.06 197 SER A O 1
ATOM 1502 N N . LEU A 1 198 ? 21.848 -84.665 18.895 1.00 46.34 198 LEU A N 1
ATOM 1503 C CA . LEU A 1 198 ? 21.512 -86.065 18.618 1.00 46.34 198 LEU A CA 1
ATOM 1504 C C . LEU A 1 198 ? 20.989 -86.541 19.986 1.00 46.34 198 LEU A C 1
ATOM 1506 O O . LEU A 1 198 ? 21.713 -86.406 20.963 1.00 46.34 198 LEU A O 1
ATOM 1510 N N . GLY A 1 199 ? 19.718 -86.863 20.211 1.00 42.97 199 GLY A N 1
ATOM 1511 C CA . GLY A 1 199 ? 18.852 -87.752 19.448 1.00 42.97 199 GLY A CA 1
ATOM 1512 C C . GLY A 1 199 ? 18.594 -89.003 20.302 1.00 42.97 199 GLY A C 1
ATOM 1513 O O . GLY A 1 199 ? 19.568 -89.617 20.715 1.00 42.97 199 GLY A O 1
ATOM 1514 N N . GLN A 1 200 ? 17.309 -89.372 20.470 1.00 43.19 200 GLN A N 1
ATOM 1515 C CA . GLN A 1 200 ? 16.787 -90.730 20.766 1.00 43.19 200 GLN A CA 1
ATOM 1516 C C . GLN A 1 200 ? 16.972 -91.302 22.196 1.00 43.19 200 GLN A C 1
ATOM 1518 O O . GLN A 1 200 ? 18.007 -91.094 22.804 1.00 43.19 200 GLN A O 1
ATOM 1523 N N . THR A 1 201 ? 16.062 -92.064 22.823 1.00 44.03 201 THR A N 1
ATOM 1524 C CA . THR A 1 201 ? 14.663 -92.504 22.590 1.00 44.03 201 THR A CA 1
ATOM 1525 C C . THR A 1 201 ? 14.172 -93.208 23.870 1.00 44.03 201 THR A C 1
ATOM 1527 O O . THR A 1 201 ? 15.003 -93.820 24.530 1.00 44.03 201 THR A O 1
ATOM 1530 N N . ILE A 1 202 ? 12.843 -93.202 24.074 1.00 45.62 202 ILE A N 1
ATOM 1531 C CA . ILE A 1 202 ? 11.986 -94.100 24.896 1.00 45.62 202 ILE A CA 1
ATOM 1532 C C . ILE A 1 202 ? 12.249 -94.112 26.407 1.00 45.62 202 ILE A C 1
ATOM 1534 O O . ILE A 1 202 ? 13.254 -94.696 26.855 1.00 45.62 202 ILE A O 1
#

pLDDT: mean 77.53, std 19.33, range [42.66, 98.56]

Foldseek 3Di:
DDPPVVVVVVVVVPPPPPPPPLDFDALVCLVVQLVLLLVLVVLLPPDDVVLSVLLSVVLSVVLNVDSVVDRHRDSNVSSNVSSVVLLLVVLCVLQDPVDDPVLSVLLSCCVSVVQQPPVSCVSSVNDDQPPDDPVDDGSSVSSVVSSPPDDPDDPPPPDDPPPPPPPVNVVVVVVVVVVVPDDPDDDDDDPPDDDDDDDDDD

Radius of gyration: 34.02 Å; chains: 1; bounding box: 62×112×49 Å

Sequence (202 aa):
MDSAVSARFADLLHAPLHGGEPVAASPADWEQAAPRVARYLRALGVRDPRDLDLLMTAIRVRFEHQVETSLVPDAVETGIEEASKLLDEWLATELGPDVPGPMRGVARAVVLGGAVPGWVGVWSGRTLQTGDQSGDRPISERIRASSLAPVPDPAPLAMATQRIDPCCYRLFRRLARRLRGMRPGSPPGSLHRRRASLGQTI

Organism: Thiocapsa roseopersicina (NCBI:txid1058)

Secondary structure (DSSP, 8-state):
--HHHHHHHHHHHSS-----------GGGHHHHHHHHHHHHHHTT--SHHHHHHHHHHHHHHHHHHHHHS--S-HHHHHHHHHHHHHHHHHHHHH-TTS-HHHHHHHHHHHHTTSSTTHHHHHTT-S---TTSS-PPPHHHHHHHHHTSPPPPP------------HHHHHHHHHHHHHHT--S---S--------------